Protein AF-A0A534TW89-F1 (afdb_monomer_lite)

pLDDT: mean 72.64, std 18.44, range [37.91, 96.0]

Foldseek 3Di:
DDDDDDDDDDDDDDDDDDDDDDDDDDDDDDDDDDDDDDDDDPPPPPPPDDPPPDPDDQDDFDKDADPQEAQDADPPAAAWGIKTWHCADSDDDPPFGRLWTKIKIWGLEQAAPDPDKHKKKWFWDFPPPLFGQKIWMWIWHGARIWTDPPPGWIWGAPRPHNQFRHPTDTDDDPKDKTKDKDFDPCQPVNDDNRPHYHDQSNGIIIMIIITGDPVRDDPPTRIDTRDMAGDDNVCRVDGGPD

Sequence (242 aa):
MTEAPATTPLLDAFTLPAAGERAGRRRQQRPDGTASFAGAFAAVALAIGFLTATPPVVAAPACLLDTSGADDINANQKDLNEFCQGAGNDGGLSGCLSSDANLMWTWDDTGWTGSNTGDACALYDTDGDGKANFALCATVAGSPAAQSSGSPKFYSCDDTKALNCGTATAITAVSSCVATNVADPFTGQHKSGNVCNGTNCSTRDTQAQCCVKHSDFPSNTTPELLDVCSYASSSPSSSPSE

Radius of gyration: 31.33 Å; chains: 1; bounding box: 66×91×80 Å

Structure (mmCIF, N/CA/C/O backbone):
data_AF-A0A534TW89-F1
#
_entry.id   AF-A0A534TW89-F1
#
loop_
_atom_site.group_PDB
_atom_site.id
_atom_site.type_symbol
_atom_site.label_atom_id
_atom_site.label_alt_id
_atom_site.label_comp_id
_atom_site.label_asym_id
_atom_site.label_entity_id
_atom_site.label_seq_id
_atom_site.pdbx_PDB_ins_code
_atom_site.Cartn_x
_atom_site.Cartn_y
_atom_site.Cartn_z
_atom_site.occupancy
_atom_site.B_iso_or_equiv
_atom_site.auth_seq_id
_atom_site.auth_comp_id
_atom_site.auth_asym_id
_atom_site.auth_atom_id
_atom_site.pdbx_PDB_model_num
ATOM 1 N N . MET A 1 1 ? -5.759 35.600 47.629 1.00 39.88 1 MET A N 1
ATOM 2 C CA . MET A 1 1 ? -6.026 34.881 48.890 1.00 39.88 1 MET A CA 1
ATOM 3 C C . MET A 1 1 ? -6.060 33.408 48.517 1.00 39.88 1 MET A C 1
ATOM 5 O O . MET A 1 1 ? -6.887 33.082 47.685 1.00 39.88 1 MET A O 1
ATOM 9 N N . THR A 1 2 ? -5.209 32.477 48.923 1.00 44.81 2 THR A N 1
ATOM 10 C CA . THR A 1 2 ? -4.075 32.370 49.859 1.00 44.81 2 THR A CA 1
ATOM 11 C C . THR A 1 2 ? -3.516 30.967 49.513 1.00 44.81 2 THR A C 1
ATOM 13 O O . THR A 1 2 ? -4.304 30.041 49.373 1.00 44.81 2 THR A O 1
ATOM 16 N N . GLU A 1 3 ? -2.313 30.873 48.945 1.00 37.91 3 GLU A N 1
ATOM 17 C CA . GLU A 1 3 ? -1.115 30.303 49.596 1.00 37.91 3 GLU A CA 1
ATOM 18 C C . GLU A 1 3 ? -0.997 28.755 49.555 1.00 37.91 3 GLU A C 1
ATOM 20 O O . GLU A 1 3 ? -1.648 28.045 50.306 1.00 37.91 3 GLU A O 1
ATOM 25 N N . ALA A 1 4 ? -0.117 28.310 48.643 1.00 49.09 4 ALA A N 1
ATOM 26 C CA . ALA A 1 4 ? 1.040 27.409 48.819 1.00 49.09 4 ALA A CA 1
ATOM 27 C C . ALA A 1 4 ? 0.903 25.895 49.174 1.00 49.09 4 ALA A C 1
ATOM 29 O O . ALA A 1 4 ? -0.105 25.453 49.716 1.00 49.09 4 ALA A O 1
ATOM 30 N N . PRO A 1 5 ? 1.941 25.088 48.824 1.00 62.97 5 PRO A N 1
ATOM 31 C CA . PRO A 1 5 ? 1.891 23.633 48.631 1.00 62.97 5 PRO A CA 1
ATOM 32 C C . PRO A 1 5 ? 2.618 22.828 49.734 1.00 62.97 5 PRO A C 1
ATOM 34 O O . PRO A 1 5 ? 3.303 23.396 50.581 1.00 62.97 5 PRO A O 1
AT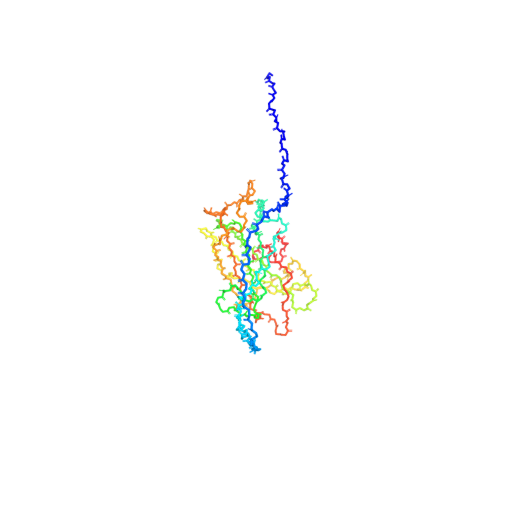OM 37 N N . ALA A 1 6 ? 2.540 21.494 49.676 1.00 50.47 6 ALA A N 1
ATOM 38 C CA . ALA A 1 6 ? 3.297 20.570 50.535 1.00 50.47 6 ALA A CA 1
ATOM 39 C C . ALA A 1 6 ? 3.966 19.479 49.665 1.00 50.47 6 ALA A C 1
ATOM 41 O O . ALA A 1 6 ? 3.275 18.765 48.944 1.00 50.47 6 ALA A O 1
ATOM 42 N N . THR A 1 7 ? 5.279 19.567 49.422 1.00 47.28 7 THR A N 1
ATOM 43 C CA . THR A 1 7 ? 6.412 18.895 50.113 1.00 47.28 7 THR A CA 1
ATOM 44 C C . THR A 1 7 ? 6.627 17.406 49.797 1.00 47.28 7 THR A C 1
ATOM 46 O O . THR A 1 7 ? 5.869 16.530 50.195 1.00 47.28 7 THR A O 1
ATOM 49 N N . THR A 1 8 ? 7.764 17.158 49.141 1.00 43.81 8 THR A N 1
ATOM 50 C CA . THR A 1 8 ? 8.545 15.911 49.031 1.00 43.81 8 THR A CA 1
ATOM 51 C C . THR A 1 8 ? 9.116 15.456 50.387 1.00 43.81 8 THR A C 1
ATOM 53 O O . THR A 1 8 ? 9.303 16.287 51.279 1.00 43.81 8 THR A O 1
ATOM 56 N N . PRO A 1 9 ? 9.456 14.160 50.537 1.00 59.41 9 PRO A N 1
ATOM 57 C CA . PRO A 1 9 ? 10.873 13.731 50.599 1.00 59.41 9 PRO A CA 1
ATOM 58 C C . PRO A 1 9 ? 11.118 12.452 49.747 1.00 59.41 9 PRO A C 1
ATOM 60 O O . PRO A 1 9 ? 10.175 11.713 49.496 1.00 59.41 9 PRO A O 1
ATOM 63 N N . LEU A 1 10 ? 12.254 12.145 49.102 1.00 41.44 10 LEU A N 1
ATOM 64 C CA . LEU A 1 10 ? 13.708 12.227 49.358 1.00 41.44 10 LEU A CA 1
ATOM 65 C C . LEU A 1 10 ? 14.273 10.978 50.086 1.00 41.44 10 LEU A C 1
ATOM 67 O O . LEU A 1 10 ? 14.113 10.848 51.290 1.00 41.44 10 LEU A O 1
ATOM 71 N N . LEU A 1 11 ? 14.926 10.128 49.268 1.00 46.44 11 LEU A N 1
ATOM 72 C CA . LEU A 1 11 ? 15.929 9.060 49.485 1.00 46.44 11 LEU A CA 1
ATOM 73 C C . LEU A 1 11 ? 15.750 7.987 50.579 1.00 46.44 11 LEU A C 1
ATOM 75 O O . LEU A 1 11 ? 15.624 8.297 51.751 1.00 46.44 11 LEU A O 1
ATOM 79 N N . ASP A 1 12 ? 16.004 6.728 50.190 1.00 44.28 12 ASP A N 1
ATOM 80 C CA . ASP A 1 12 ? 17.064 5.946 50.842 1.00 44.28 12 ASP A CA 1
ATOM 81 C C . ASP A 1 12 ? 17.687 4.908 49.896 1.00 44.28 12 ASP A C 1
ATOM 83 O O . ASP A 1 12 ? 17.022 4.282 49.069 1.00 44.28 12 ASP A O 1
ATOM 87 N N . ALA A 1 13 ? 19.007 4.790 50.001 1.00 47.62 13 ALA A N 1
ATOM 88 C CA . ALA A 1 13 ? 19.891 4.007 49.155 1.00 47.62 13 ALA A CA 1
ATOM 89 C C . ALA A 1 13 ? 20.662 2.970 49.990 1.00 47.62 13 ALA A C 1
ATOM 91 O O . ALA A 1 13 ? 20.873 3.168 51.181 1.00 47.62 13 ALA A O 1
ATOM 92 N N . PHE A 1 14 ? 21.170 1.939 49.299 1.00 46.31 14 PHE A N 1
ATOM 93 C CA . PHE A 1 14 ? 22.133 0.918 49.752 1.00 46.31 14 PHE A CA 1
ATOM 94 C C . PHE A 1 14 ? 21.624 -0.046 50.844 1.00 46.31 14 PHE A C 1
ATOM 96 O O . PHE A 1 14 ? 21.117 0.338 51.886 1.00 46.31 14 PHE A O 1
ATOM 103 N N . THR A 1 15 ? 21.785 -1.365 50.703 1.00 46.03 15 THR A N 1
ATOM 104 C CA . THR A 1 15 ? 23.065 -2.038 50.993 1.00 46.03 15 THR A CA 1
ATOM 105 C C . THR A 1 15 ? 23.025 -3.505 50.516 1.00 46.03 15 THR A C 1
ATOM 107 O O . THR A 1 15 ? 22.122 -4.253 50.880 1.00 46.03 15 THR A O 1
ATOM 110 N N . LEU A 1 16 ? 24.029 -3.926 49.737 1.00 51.41 16 LEU A N 1
ATOM 111 C CA . LEU A 1 16 ? 24.376 -5.328 49.440 1.00 51.41 16 LEU A CA 1
ATOM 112 C C . LEU A 1 16 ? 25.230 -5.912 50.581 1.00 51.41 16 LEU A C 1
ATOM 114 O O . LEU A 1 16 ? 26.164 -5.229 51.007 1.00 51.41 16 LEU A O 1
ATOM 118 N N . PRO A 1 17 ? 25.045 -7.175 51.008 1.00 57.22 17 PRO A N 1
ATOM 119 C CA . PRO A 1 17 ? 26.064 -7.877 51.771 1.00 57.22 17 PRO A CA 1
ATOM 120 C C . PRO A 1 17 ? 26.921 -8.791 50.887 1.00 57.22 17 PRO A C 1
ATOM 122 O O . PRO A 1 17 ? 26.447 -9.488 49.989 1.00 57.22 17 PRO A O 1
ATOM 125 N N . ALA A 1 18 ? 28.215 -8.747 51.191 1.00 45.38 18 ALA A N 1
ATOM 126 C CA . ALA A 1 18 ? 29.306 -9.469 50.568 1.00 45.38 18 ALA A CA 1
ATOM 127 C C . ALA A 1 18 ? 29.446 -10.920 51.062 1.00 45.38 18 ALA A C 1
ATOM 129 O O . ALA A 1 18 ? 28.947 -11.310 52.118 1.00 45.38 18 ALA A O 1
ATOM 130 N N . ALA A 1 19 ? 30.200 -11.684 50.272 1.00 46.53 19 ALA A N 1
ATOM 131 C CA . ALA A 1 19 ? 30.660 -13.042 50.518 1.00 46.53 19 ALA A CA 1
ATOM 132 C C . ALA A 1 19 ? 31.526 -13.192 51.785 1.00 46.53 19 ALA A C 1
ATOM 134 O O . ALA A 1 19 ? 32.281 -12.293 52.155 1.00 46.53 19 ALA A O 1
ATOM 135 N N . GLY A 1 20 ? 31.485 -14.386 52.383 1.00 43.38 20 GLY A N 1
ATOM 136 C CA . GLY A 1 20 ? 32.380 -14.800 53.463 1.00 43.38 20 GLY A CA 1
ATOM 137 C C . GLY A 1 20 ? 32.582 -16.316 53.492 1.00 43.38 20 GLY A C 1
ATOM 138 O O . GLY A 1 20 ? 31.703 -17.063 53.911 1.00 43.38 20 GLY A O 1
ATOM 139 N N . GLU A 1 21 ? 33.759 -16.760 53.047 1.00 47.19 21 GLU A N 1
ATOM 140 C CA . GLU A 1 21 ? 34.323 -18.093 53.288 1.00 47.19 21 GLU A CA 1
ATOM 141 C C . GLU A 1 21 ? 34.610 -18.330 54.785 1.00 47.19 21 GLU A C 1
ATOM 143 O O . GLU A 1 21 ? 35.063 -17.414 55.471 1.00 47.19 21 GLU A O 1
ATOM 148 N N . ARG A 1 22 ? 34.509 -19.588 55.255 1.00 45.66 22 ARG A N 1
ATOM 149 C CA . ARG A 1 22 ? 35.640 -20.388 55.805 1.00 45.66 22 ARG A CA 1
ATOM 150 C C . ARG A 1 22 ? 35.193 -21.616 56.622 1.00 45.66 22 ARG A C 1
ATOM 152 O O . ARG A 1 22 ? 34.572 -21.507 57.668 1.00 45.66 22 ARG A O 1
ATOM 159 N N . ALA A 1 23 ? 35.642 -22.774 56.136 1.00 44.81 23 ALA A N 1
ATOM 160 C CA . ALA A 1 23 ? 36.420 -23.830 56.807 1.00 44.81 23 ALA A CA 1
ATOM 161 C C . ALA A 1 23 ? 36.173 -24.233 58.287 1.00 44.81 23 ALA A C 1
ATOM 163 O O . ALA A 1 23 ? 36.401 -23.463 59.215 1.00 44.81 23 ALA A O 1
ATOM 164 N N . GLY A 1 24 ? 35.988 -25.548 58.501 1.00 39.34 24 GLY A N 1
ATOM 165 C CA . GLY A 1 24 ? 36.235 -26.256 59.775 1.00 39.34 24 GLY A CA 1
ATOM 166 C C . GLY A 1 24 ? 35.689 -27.701 59.761 1.00 39.34 24 GLY A C 1
ATOM 167 O O . GLY A 1 24 ? 34.494 -27.882 59.898 1.00 39.34 24 GLY A O 1
ATOM 168 N N . ARG A 1 25 ? 36.433 -28.757 59.380 1.00 50.31 25 ARG A N 1
ATOM 169 C CA . ARG A 1 25 ? 37.444 -29.555 60.129 1.00 50.31 25 ARG A CA 1
ATOM 170 C C . ARG A 1 25 ? 36.847 -30.501 61.204 1.00 50.31 25 ARG A C 1
ATOM 172 O O . ARG A 1 25 ? 36.566 -30.036 62.297 1.00 50.31 25 ARG A O 1
ATOM 179 N N . ARG A 1 26 ? 36.854 -31.832 60.972 1.00 48.53 26 ARG A N 1
ATOM 180 C CA . ARG A 1 26 ? 37.627 -32.870 61.728 1.00 48.53 26 ARG A CA 1
ATOM 181 C C . ARG A 1 26 ? 37.055 -34.308 61.642 1.00 48.53 26 ARG A C 1
ATOM 183 O O . ARG A 1 26 ? 35.928 -34.548 62.031 1.00 48.53 26 ARG A O 1
ATOM 190 N N . ARG A 1 27 ? 37.988 -35.224 61.318 1.00 48.94 27 ARG A N 1
ATOM 191 C CA . ARG A 1 27 ? 38.308 -36.556 61.904 1.00 48.94 27 ARG A CA 1
ATOM 192 C C . ARG A 1 27 ? 37.239 -37.661 61.996 1.00 48.94 27 ARG A C 1
ATOM 194 O O . ARG A 1 27 ? 36.329 -37.543 62.795 1.00 48.94 27 ARG A O 1
ATOM 201 N N . GLN A 1 28 ? 37.574 -38.834 61.442 1.00 46.25 28 GLN A N 1
ATOM 202 C CA . GLN A 1 28 ? 38.009 -40.065 62.157 1.00 46.25 28 GLN A CA 1
ATOM 203 C C . GLN A 1 28 ? 38.366 -41.148 61.108 1.00 46.25 28 GLN A C 1
ATOM 205 O O . GLN A 1 28 ? 37.617 -41.353 60.169 1.00 46.25 28 GLN A O 1
ATOM 210 N N . GLN A 1 29 ? 39.635 -41.562 61.001 1.00 42.84 29 GLN A N 1
ATOM 211 C CA . GLN A 1 29 ? 40.275 -42.760 61.591 1.00 42.84 29 GLN A CA 1
ATOM 212 C C . GLN A 1 29 ? 40.025 -44.099 60.842 1.00 42.84 29 GLN A C 1
ATOM 214 O O . GLN A 1 29 ? 38.916 -44.608 60.822 1.00 42.84 29 GLN A O 1
ATOM 219 N N . ARG A 1 30 ? 41.141 -44.602 60.265 1.00 50.88 30 ARG A N 1
ATOM 220 C CA . ARG A 1 30 ? 41.608 -45.970 59.881 1.00 50.88 30 ARG A CA 1
ATOM 221 C C . ARG A 1 30 ? 40.888 -47.191 60.518 1.00 50.88 30 ARG A C 1
ATOM 223 O O . ARG A 1 30 ? 40.340 -46.984 61.597 1.00 50.88 30 ARG A O 1
ATOM 230 N N . PRO A 1 31 ? 41.033 -48.458 60.019 1.00 52.56 31 PRO A N 1
ATOM 231 C CA . PRO A 1 31 ? 42.261 -49.041 59.414 1.00 52.56 31 PRO A CA 1
ATOM 232 C C . PRO A 1 31 ? 42.132 -50.103 58.274 1.00 52.56 31 PRO A C 1
ATOM 234 O O . PRO A 1 31 ? 41.069 -50.645 58.013 1.00 52.56 31 PRO A O 1
ATOM 237 N N . ASP A 1 32 ? 43.303 -50.372 57.671 1.00 49.19 32 ASP A N 1
ATOM 238 C CA . ASP A 1 32 ? 43.919 -51.627 57.170 1.00 49.19 32 ASP A CA 1
ATOM 239 C C . ASP A 1 32 ? 43.266 -52.575 56.133 1.00 49.19 32 ASP A C 1
ATOM 241 O O . ASP A 1 32 ? 42.108 -52.960 56.225 1.00 49.19 32 ASP A O 1
ATOM 245 N N . GLY A 1 33 ? 44.118 -53.070 55.213 1.00 39.59 33 GLY A N 1
ATOM 246 C CA . GLY A 1 33 ? 43.913 -54.303 54.427 1.00 39.59 33 GLY A CA 1
ATOM 247 C C . GLY A 1 33 ? 44.070 -54.125 52.909 1.00 39.59 33 GLY A C 1
ATOM 248 O O . GLY A 1 33 ? 43.114 -53.804 52.223 1.00 39.59 33 GLY A O 1
ATOM 249 N N . THR A 1 34 ? 45.295 -54.143 52.373 1.00 46.00 34 THR A N 1
ATOM 250 C CA . THR A 1 34 ? 45.890 -55.253 51.583 1.00 46.00 34 THR A CA 1
ATOM 251 C C . THR A 1 34 ? 45.345 -55.510 50.167 1.00 46.00 34 THR A C 1
ATOM 253 O O . THR A 1 34 ? 44.189 -55.865 49.985 1.00 46.00 34 THR A O 1
ATOM 256 N N . ALA A 1 35 ? 46.312 -55.531 49.238 1.00 45.75 35 ALA A N 1
ATOM 257 C CA . ALA A 1 35 ? 46.412 -56.319 48.001 1.00 45.75 35 ALA A CA 1
ATOM 258 C C . ALA A 1 35 ? 45.821 -55.765 46.684 1.00 45.75 35 ALA A C 1
ATOM 260 O O . ALA A 1 35 ? 44.620 -55.597 46.504 1.00 45.75 35 ALA A O 1
ATOM 261 N N . SER A 1 36 ? 46.754 -55.562 45.744 1.00 49.97 36 SER A N 1
ATOM 262 C CA . SER A 1 36 ? 46.612 -55.383 44.296 1.00 49.97 36 SER A CA 1
ATOM 263 C C . SER A 1 36 ? 45.554 -56.265 43.647 1.00 49.97 36 SER A C 1
ATOM 265 O O . SER A 1 36 ? 45.556 -57.453 43.924 1.00 49.97 36 SER A O 1
ATOM 267 N N . PHE A 1 37 ? 44.850 -55.743 42.637 1.00 45.16 37 PHE A N 1
ATOM 268 C CA . PHE A 1 37 ? 44.685 -56.416 41.342 1.00 45.16 37 PHE A CA 1
ATOM 269 C C . PHE A 1 37 ? 44.461 -55.381 40.230 1.00 45.16 37 PHE A C 1
ATOM 271 O O . PHE A 1 37 ? 43.737 -54.401 40.390 1.00 45.16 37 PHE A O 1
ATOM 278 N N . ALA A 1 38 ? 45.157 -55.599 39.118 1.00 44.50 38 ALA A N 1
ATOM 279 C CA . ALA A 1 38 ? 45.085 -54.830 37.888 1.00 44.50 38 ALA A CA 1
ATOM 280 C C . ALA A 1 38 ? 43.704 -54.945 37.221 1.00 44.50 38 ALA A C 1
ATOM 282 O O . ALA A 1 38 ? 43.084 -56.004 37.243 1.00 44.50 38 ALA A O 1
ATOM 283 N N . GLY A 1 39 ? 43.267 -53.872 36.564 1.00 40.25 39 GLY A N 1
ATOM 284 C CA . GLY A 1 39 ? 42.059 -53.873 35.745 1.00 40.25 39 GLY A CA 1
ATOM 285 C C . GLY A 1 39 ? 41.861 -52.527 35.065 1.00 40.25 39 GLY A C 1
ATOM 286 O O . GLY A 1 39 ? 41.172 -51.657 35.587 1.00 40.25 39 GLY A O 1
ATOM 287 N N . ALA A 1 40 ? 42.499 -52.338 33.910 1.00 46.19 40 ALA A N 1
ATOM 288 C CA . ALA A 1 40 ? 42.224 -51.212 33.031 1.00 46.19 40 ALA A CA 1
ATOM 289 C C . ALA A 1 40 ? 40.814 -51.375 32.439 1.00 46.19 40 ALA A C 1
ATOM 291 O O . ALA A 1 40 ? 40.623 -52.115 31.478 1.00 46.19 40 ALA A O 1
ATOM 292 N N . PHE A 1 41 ? 39.823 -50.697 33.015 1.00 42.62 41 PHE A N 1
ATOM 293 C CA . PHE A 1 41 ? 38.517 -50.529 32.384 1.00 42.62 41 PHE A CA 1
ATOM 294 C C . PHE A 1 41 ? 38.557 -49.276 31.508 1.00 42.62 41 PHE A C 1
ATOM 296 O O . PHE A 1 41 ? 38.432 -48.153 31.992 1.00 42.62 41 PHE A O 1
ATOM 303 N N . ALA A 1 42 ? 38.757 -49.473 30.205 1.00 47.03 42 ALA A N 1
ATOM 304 C CA . ALA A 1 42 ? 38.500 -48.447 29.205 1.00 47.03 42 ALA A CA 1
ATOM 305 C C . ALA A 1 42 ? 36.981 -48.219 29.125 1.00 47.03 42 ALA A C 1
ATOM 307 O O . ALA A 1 42 ? 36.253 -49.008 28.526 1.00 47.03 42 ALA A O 1
ATOM 308 N N . ALA A 1 43 ? 36.492 -47.158 29.765 1.00 44.41 43 ALA A N 1
ATOM 309 C CA . ALA A 1 43 ? 35.119 -46.706 29.601 1.00 44.41 43 ALA A CA 1
ATOM 310 C C . ALA A 1 43 ? 34.982 -46.029 28.227 1.00 44.41 43 ALA A C 1
ATOM 312 O O . ALA A 1 43 ? 35.373 -44.878 28.045 1.00 44.41 43 ALA A O 1
ATOM 313 N N . VAL A 1 44 ? 34.446 -46.756 27.246 1.00 47.09 44 VAL A N 1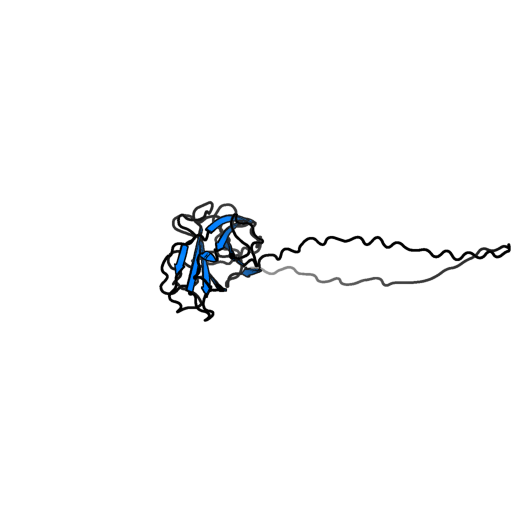
ATOM 314 C CA . VAL A 1 44 ? 33.986 -46.176 25.979 1.00 47.09 44 VAL A CA 1
ATOM 315 C C . VAL A 1 44 ? 32.684 -45.431 26.273 1.00 47.09 44 VAL A C 1
ATOM 317 O O . VAL A 1 44 ? 31.617 -46.033 26.366 1.00 47.09 44 VAL A O 1
ATOM 320 N N . ALA A 1 45 ? 32.778 -44.118 26.480 1.00 53.72 45 ALA A N 1
ATOM 321 C CA . ALA A 1 45 ? 31.613 -43.251 26.585 1.00 53.72 45 ALA A CA 1
ATOM 322 C C . ALA A 1 45 ? 30.990 -43.089 25.189 1.00 53.72 45 ALA A C 1
ATOM 324 O O . ALA A 1 45 ? 31.501 -42.355 24.344 1.00 53.72 45 ALA A O 1
ATOM 325 N N . LEU A 1 46 ? 29.898 -43.810 24.939 1.00 47.09 46 LEU A N 1
ATOM 326 C CA . LEU A 1 46 ? 29.081 -43.658 23.741 1.00 47.09 46 LEU A CA 1
ATOM 327 C C . LEU A 1 46 ? 28.317 -42.327 23.853 1.00 47.09 46 LEU A C 1
ATOM 329 O O . LEU A 1 46 ? 27.282 -42.242 24.512 1.00 47.09 46 LEU A O 1
ATOM 333 N N . ALA A 1 47 ? 28.864 -41.264 23.265 1.00 48.25 47 ALA A N 1
ATOM 334 C CA . ALA A 1 47 ? 28.195 -39.973 23.177 1.00 48.25 47 ALA A CA 1
ATOM 335 C C . ALA A 1 47 ? 27.021 -40.083 22.192 1.00 48.25 47 ALA A C 1
ATOM 337 O O . ALA A 1 47 ? 27.194 -39.997 20.978 1.00 48.25 47 ALA A O 1
ATOM 338 N N . ILE A 1 48 ? 25.818 -40.309 22.720 1.00 59.25 48 ILE A N 1
ATOM 339 C CA . ILE A 1 48 ? 24.574 -40.172 21.963 1.00 59.25 48 ILE A CA 1
ATOM 340 C C . ILE A 1 48 ? 24.384 -38.672 21.721 1.00 59.25 48 ILE A C 1
ATOM 342 O O . ILE A 1 48 ? 23.979 -37.930 22.615 1.00 59.25 48 ILE A O 1
ATOM 346 N N . GLY A 1 49 ? 24.755 -38.216 20.525 1.00 50.12 49 GLY A N 1
ATOM 347 C CA . GLY A 1 49 ? 24.509 -36.853 20.076 1.00 50.12 49 GLY A CA 1
ATOM 348 C C . GLY A 1 49 ? 23.009 -36.617 19.947 1.00 50.12 49 GLY A C 1
ATOM 349 O O . GLY A 1 49 ? 22.381 -37.091 19.002 1.00 50.12 49 GLY A O 1
ATOM 350 N N . PHE A 1 50 ? 22.429 -35.888 20.898 1.00 53.41 50 PHE A N 1
ATOM 351 C CA . PHE A 1 50 ? 21.099 -35.316 20.741 1.00 53.41 50 PHE A CA 1
ATOM 352 C C . PHE A 1 50 ? 21.183 -34.203 19.692 1.00 53.41 50 PHE A C 1
ATOM 354 O O . PHE A 1 50 ? 21.698 -33.120 19.959 1.00 53.41 50 PHE A O 1
ATOM 361 N N . LEU A 1 51 ? 20.688 -34.482 18.486 1.00 50.59 51 LEU A N 1
ATOM 362 C CA . LEU A 1 51 ? 20.360 -33.459 17.498 1.00 50.59 51 LEU A CA 1
ATOM 363 C C . LEU A 1 51 ? 19.196 -32.632 18.056 1.00 50.59 51 LEU A C 1
ATOM 365 O O . LEU A 1 51 ? 18.035 -33.025 17.956 1.00 50.59 51 LEU A O 1
ATOM 369 N N . THR A 1 52 ? 19.498 -31.501 18.688 1.00 55.28 52 THR A N 1
ATOM 370 C CA . THR A 1 52 ? 18.487 -30.493 19.005 1.00 55.28 52 THR A CA 1
ATOM 371 C C . THR A 1 52 ? 18.064 -29.840 17.694 1.00 55.28 52 THR A C 1
ATOM 373 O O . THR A 1 52 ? 18.804 -29.028 17.140 1.00 55.28 52 THR A O 1
ATOM 376 N N . ALA A 1 53 ? 16.898 -30.217 17.171 1.00 53.66 53 ALA A N 1
ATOM 377 C CA . ALA A 1 53 ? 16.266 -29.493 16.078 1.00 53.66 53 ALA A CA 1
ATOM 378 C C . ALA A 1 53 ? 15.917 -28.087 16.584 1.00 53.66 53 ALA A C 1
ATOM 380 O O . ALA A 1 53 ? 14.988 -27.914 17.372 1.00 53.66 53 ALA A O 1
ATOM 381 N N . THR A 1 54 ? 16.701 -27.087 16.189 1.00 53.72 54 THR A N 1
ATOM 382 C CA . THR A 1 54 ? 16.341 -25.687 16.402 1.00 53.72 54 THR A CA 1
ATOM 383 C C . THR A 1 54 ? 15.133 -25.378 15.520 1.00 53.72 54 THR A C 1
ATOM 385 O O . THR A 1 54 ? 15.201 -25.661 14.319 1.00 53.72 54 THR A O 1
ATOM 388 N N . PRO A 1 55 ? 14.029 -24.838 16.066 1.00 51.97 55 PRO A N 1
ATOM 389 C CA . PRO A 1 55 ? 12.921 -24.398 15.232 1.00 51.97 55 PRO A CA 1
ATOM 390 C C . PRO A 1 55 ? 13.423 -23.344 14.233 1.00 51.97 55 PRO A C 1
ATOM 392 O O . PRO A 1 55 ? 14.337 -22.582 14.570 1.00 51.97 55 PRO A O 1
ATOM 395 N N . PRO A 1 56 ? 12.870 -23.300 13.008 1.00 53.88 56 PRO A N 1
ATOM 396 C CA . PRO A 1 56 ? 13.205 -22.243 12.068 1.00 53.88 56 PRO A CA 1
ATOM 397 C C . PRO A 1 56 ? 12.850 -20.895 12.700 1.00 53.88 56 PRO A C 1
ATOM 399 O O . PRO A 1 56 ? 11.731 -20.691 13.169 1.00 53.88 56 PRO A O 1
ATOM 402 N N . VAL A 1 57 ? 13.826 -19.991 12.741 1.00 51.00 57 VAL A N 1
ATOM 403 C CA . VAL A 1 57 ? 13.595 -18.592 13.094 1.00 51.00 57 VAL A CA 1
ATOM 404 C C . VAL A 1 57 ? 12.985 -17.948 11.858 1.00 51.00 57 VAL A C 1
ATOM 406 O O . VAL A 1 57 ? 13.689 -17.689 10.887 1.00 51.00 57 VAL A O 1
ATOM 409 N N . VAL A 1 58 ? 11.667 -17.769 11.874 1.00 52.53 58 VAL A N 1
ATOM 410 C CA . VAL A 1 58 ? 10.964 -16.969 10.868 1.00 52.53 58 VAL A CA 1
ATOM 411 C C . VAL A 1 58 ? 11.299 -15.510 11.164 1.00 52.53 58 VAL A C 1
ATOM 413 O O . VAL A 1 58 ? 11.144 -15.066 12.305 1.00 52.53 58 VAL A O 1
ATOM 416 N N . ALA A 1 59 ? 11.832 -14.786 10.182 1.00 53.50 59 ALA A N 1
ATOM 417 C CA . ALA A 1 59 ? 12.109 -13.367 10.349 1.00 53.50 59 ALA A CA 1
ATOM 418 C C . ALA A 1 59 ? 10.768 -12.625 10.445 1.00 53.50 59 ALA A C 1
ATOM 420 O O . ALA A 1 59 ? 9.920 -12.762 9.567 1.00 53.50 59 ALA A O 1
ATOM 421 N N . ALA A 1 60 ? 10.558 -11.869 11.525 1.00 58.06 60 ALA A N 1
ATOM 422 C CA . ALA A 1 60 ? 9.413 -10.969 11.607 1.00 58.06 60 ALA A CA 1
ATOM 423 C C . ALA A 1 60 ? 9.497 -9.939 10.461 1.00 58.06 60 ALA A C 1
ATOM 425 O O . ALA A 1 60 ? 10.614 -9.553 10.093 1.00 58.06 60 ALA A O 1
ATOM 426 N N . PRO A 1 61 ? 8.361 -9.508 9.882 1.00 62.53 61 PRO A N 1
ATOM 427 C CA . PRO A 1 61 ? 8.379 -8.479 8.851 1.00 62.53 61 PRO A CA 1
ATOM 428 C C . PRO A 1 61 ? 9.037 -7.207 9.404 1.00 62.53 61 PRO A C 1
ATOM 430 O O . PRO A 1 61 ? 8.846 -6.855 10.569 1.00 62.53 61 PRO A O 1
ATOM 433 N N . ALA A 1 62 ? 9.856 -6.549 8.583 1.00 67.62 62 ALA A N 1
ATOM 434 C CA . ALA A 1 62 ? 10.493 -5.299 8.967 1.00 67.62 62 ALA A CA 1
ATOM 435 C C . ALA A 1 62 ? 9.457 -4.182 8.827 1.00 67.62 62 ALA A C 1
ATOM 437 O O . ALA A 1 62 ? 9.069 -3.835 7.710 1.00 67.62 62 ALA A O 1
ATOM 438 N N . CYS A 1 63 ? 8.989 -3.672 9.962 1.00 74.44 63 CYS A N 1
ATOM 439 C CA . CYS A 1 63 ? 8.040 -2.570 10.021 1.00 74.44 63 CYS A CA 1
ATOM 440 C C . CYS A 1 63 ? 8.777 -1.235 10.156 1.00 74.44 63 CYS A C 1
ATOM 442 O O . CYS A 1 63 ? 9.721 -1.108 10.941 1.00 74.44 63 CYS A O 1
ATOM 444 N N . LEU A 1 64 ? 8.356 -0.258 9.363 1.00 72.56 64 LEU A N 1
ATOM 445 C CA . LEU A 1 64 ? 8.748 1.136 9.449 1.00 72.56 64 LEU A CA 1
ATOM 446 C C . LEU A 1 64 ? 7.521 1.925 9.904 1.00 72.56 64 LEU A C 1
ATOM 448 O O . LEU A 1 64 ? 6.458 1.830 9.291 1.00 72.56 64 LEU A O 1
ATOM 452 N N . LEU A 1 65 ? 7.694 2.690 10.981 1.00 67.25 65 LEU A N 1
ATOM 453 C CA . LEU A 1 65 ? 6.712 3.692 11.383 1.00 67.25 65 LEU A CA 1
ATOM 454 C C . LEU A 1 65 ? 6.638 4.778 10.313 1.00 67.25 65 LEU A C 1
ATOM 456 O O . LEU A 1 65 ? 7.641 5.053 9.642 1.00 67.25 65 LEU A O 1
ATOM 460 N N . ASP A 1 66 ? 5.470 5.390 10.182 1.00 63.94 66 ASP A N 1
ATOM 461 C CA . ASP A 1 66 ? 5.299 6.576 9.354 1.00 63.94 66 ASP A CA 1
ATOM 462 C C . ASP A 1 66 ? 6.159 7.759 9.862 1.00 63.94 66 ASP A C 1
ATOM 464 O O . ASP A 1 66 ? 6.806 7.711 10.920 1.00 63.94 66 ASP A O 1
ATOM 468 N N . THR A 1 67 ? 6.229 8.836 9.077 1.00 58.59 67 THR A N 1
ATOM 469 C CA . THR A 1 67 ? 7.119 9.964 9.392 1.00 58.59 67 THR A CA 1
ATOM 470 C C . THR A 1 67 ? 6.675 10.784 10.607 1.00 58.59 67 THR A C 1
ATOM 472 O O . THR A 1 67 ? 7.521 11.424 11.249 1.00 58.59 67 THR A O 1
ATOM 475 N N . SER A 1 68 ? 5.392 10.726 10.961 1.00 58.00 68 SER A N 1
ATOM 476 C CA . SER A 1 68 ? 4.800 11.420 12.110 1.00 58.00 68 SER A CA 1
ATOM 477 C C . SER A 1 68 ? 4.780 10.568 13.396 1.00 58.00 68 SER A C 1
ATOM 479 O O . SER A 1 68 ? 4.618 11.101 14.505 1.00 58.00 68 SER A O 1
ATOM 481 N N . GLY A 1 69 ? 5.119 9.283 13.270 1.00 62.62 69 GLY A N 1
ATOM 482 C CA . GLY A 1 69 ? 5.198 8.277 14.321 1.00 62.62 69 GLY A CA 1
ATOM 483 C C . GLY A 1 69 ? 3.839 7.637 14.613 1.00 62.62 69 GLY A C 1
ATOM 484 O O . GLY A 1 69 ? 2.810 8.276 14.479 1.00 62.62 69 GLY A O 1
ATOM 485 N N . ALA A 1 70 ? 3.850 6.410 15.140 1.00 66.12 70 ALA A N 1
ATOM 486 C CA . ALA A 1 70 ? 2.624 5.684 15.482 1.00 66.12 70 ALA A CA 1
ATOM 487 C C . ALA A 1 70 ? 1.637 6.484 16.358 1.00 66.12 70 ALA A C 1
ATOM 489 O O . ALA A 1 70 ? 2.049 7.221 17.273 1.00 66.12 70 ALA A O 1
ATOM 490 N N . ASP A 1 71 ? 0.341 6.263 16.114 1.00 63.56 71 ASP A N 1
ATOM 491 C CA . ASP A 1 71 ? -0.787 6.897 16.797 1.00 63.56 71 ASP A CA 1
ATOM 492 C C . ASP A 1 71 ? -0.612 8.424 16.912 1.00 63.56 71 ASP A C 1
ATOM 494 O O . ASP A 1 71 ? -0.642 9.011 18.009 1.00 63.56 71 ASP A O 1
ATOM 498 N N . ASP A 1 72 ? -0.319 9.092 15.799 1.00 54.72 72 ASP A N 1
ATOM 499 C CA . ASP A 1 72 ? -0.223 10.542 15.763 1.00 54.72 72 ASP A CA 1
ATOM 500 C C . ASP A 1 72 ? -1.592 11.230 15.625 1.00 54.72 72 ASP A C 1
ATOM 502 O O . ASP A 1 72 ? -2.638 10.615 15.440 1.00 54.72 72 ASP A O 1
ATOM 506 N N . ILE A 1 73 ? -1.589 12.549 15.846 1.00 56.19 73 ILE A N 1
ATOM 507 C CA . ILE A 1 73 ? -2.798 13.373 15.786 1.00 56.19 73 ILE A CA 1
ATOM 508 C C . ILE A 1 73 ? -2.696 14.211 14.526 1.00 56.19 73 ILE A C 1
ATOM 510 O O . ILE A 1 73 ? -2.196 15.342 14.564 1.00 56.19 73 ILE A O 1
ATOM 514 N N . ASN A 1 74 ? -3.229 13.700 13.428 1.00 55.88 74 ASN A N 1
ATOM 515 C CA . ASN A 1 74 ? -3.541 14.534 12.287 1.00 55.88 74 ASN A CA 1
ATOM 516 C C . ASN A 1 74 ? -5.062 14.834 12.321 1.00 55.88 74 ASN A C 1
ATOM 518 O O . ASN A 1 74 ? -5.900 13.985 12.594 1.00 55.88 74 ASN A O 1
ATOM 522 N N . ALA A 1 75 ? -5.453 16.096 12.132 1.00 48.25 75 ALA A N 1
ATOM 523 C CA . ALA A 1 75 ? -6.874 16.476 12.101 1.00 48.25 75 ALA A CA 1
ATOM 524 C C . ALA A 1 75 ? -7.477 16.392 10.682 1.00 48.25 75 ALA A C 1
ATOM 526 O O . ALA A 1 75 ? -8.644 16.734 10.492 1.00 48.25 75 ALA A O 1
ATOM 527 N N . ASN A 1 76 ? -6.662 16.037 9.677 1.00 49.44 76 ASN A N 1
ATOM 528 C CA . ASN A 1 76 ? -6.928 16.298 8.258 1.00 49.44 76 ASN A CA 1
ATOM 529 C C . ASN A 1 76 ? -6.456 15.186 7.291 1.00 49.44 76 ASN A C 1
ATOM 531 O O . ASN A 1 76 ? -6.602 15.369 6.079 1.00 49.44 76 ASN A O 1
ATOM 535 N N . GLN A 1 77 ? -5.853 14.092 7.758 1.00 49.16 77 GLN A N 1
ATOM 536 C CA . GLN A 1 77 ? -5.211 13.048 6.946 1.00 49.16 77 GLN A CA 1
ATOM 537 C C . GLN A 1 77 ? -5.516 11.640 7.485 1.00 49.16 77 GLN A C 1
ATOM 539 O O . GLN A 1 77 ? -6.387 11.469 8.323 1.00 49.16 77 GLN A O 1
ATOM 544 N N . LYS A 1 78 ? -4.976 10.629 6.804 1.00 60.62 78 LYS A N 1
ATOM 545 C CA . LYS A 1 78 ? -5.350 9.220 6.921 1.00 60.62 78 LYS A CA 1
ATOM 546 C C . LYS A 1 78 ? -4.322 8.557 7.821 1.00 60.62 78 LYS A C 1
ATOM 548 O O . LYS A 1 78 ? -3.141 8.607 7.500 1.00 60.62 78 LYS A O 1
ATOM 553 N N . ASP A 1 79 ? -4.797 7.962 8.898 1.00 60.53 79 ASP A N 1
ATOM 554 C CA . ASP A 1 79 ? -4.032 7.642 10.102 1.00 60.53 79 ASP A CA 1
ATOM 555 C C . ASP A 1 79 ? -3.185 6.372 9.946 1.00 60.53 79 ASP A C 1
ATOM 557 O O . ASP A 1 79 ? -3.490 5.322 10.506 1.00 60.53 79 ASP A O 1
ATOM 561 N N . LEU A 1 80 ? -2.187 6.414 9.060 1.00 72.38 80 LEU A N 1
ATOM 562 C CA . LEU A 1 80 ? -1.304 5.283 8.792 1.00 72.38 80 LEU A CA 1
ATOM 563 C C . LEU A 1 80 ? -0.319 5.113 9.957 1.00 72.38 80 LEU A C 1
ATOM 565 O O . LEU A 1 80 ? 0.527 5.961 10.173 1.00 72.38 80 LEU A O 1
ATOM 569 N N . ASN A 1 81 ? -0.384 3.987 10.660 1.00 66.00 81 ASN A N 1
ATOM 570 C CA . ASN A 1 81 ? 0.434 3.731 11.846 1.00 66.00 81 ASN A CA 1
ATOM 571 C C . ASN A 1 81 ? 1.832 3.208 11.495 1.00 66.00 81 ASN A C 1
ATOM 573 O O . ASN A 1 81 ? 2.854 3.650 12.024 1.00 66.00 81 ASN A O 1
ATOM 577 N N . GLU A 1 82 ? 1.881 2.219 10.609 1.00 65.88 82 GLU A N 1
ATOM 578 C CA . GLU A 1 82 ? 3.125 1.630 10.136 1.00 65.88 82 GLU A CA 1
ATOM 579 C C . GLU A 1 82 ? 2.926 0.931 8.792 1.00 65.88 82 GLU A C 1
ATOM 581 O O . GLU A 1 82 ? 1.824 0.540 8.383 1.00 65.88 82 GLU A O 1
ATOM 586 N N . PHE A 1 83 ? 4.046 0.729 8.112 1.00 73.88 83 PHE A N 1
ATOM 587 C CA . PHE A 1 83 ? 4.153 -0.177 6.989 1.00 73.88 83 PHE A CA 1
ATOM 588 C C . PHE A 1 83 ? 5.135 -1.295 7.317 1.00 73.88 83 PHE A C 1
ATOM 590 O O . PHE A 1 83 ? 6.245 -1.036 7.771 1.00 73.88 83 PHE A O 1
ATOM 597 N N . CYS A 1 84 ? 4.780 -2.534 6.991 1.00 69.56 84 CYS A N 1
ATOM 598 C CA . CYS A 1 84 ? 5.683 -3.667 7.111 1.00 69.56 84 CYS A CA 1
ATOM 599 C C . CYS A 1 84 ? 5.976 -4.313 5.756 1.00 69.56 84 CYS A C 1
ATOM 601 O O . CYS A 1 84 ? 5.061 -4.706 5.023 1.00 69.56 84 CYS A O 1
ATOM 603 N N . GLN A 1 85 ? 7.265 -4.520 5.476 1.00 68.00 85 GLN A N 1
ATOM 604 C CA . GLN A 1 85 ? 7.736 -5.352 4.373 1.00 68.00 85 GLN A CA 1
ATOM 605 C C . GLN A 1 85 ? 8.265 -6.682 4.915 1.00 68.00 85 GLN A C 1
ATOM 607 O O . GLN A 1 85 ? 9.213 -6.733 5.703 1.00 68.00 85 GLN A O 1
ATOM 612 N N . GLY A 1 86 ? 7.669 -7.790 4.475 1.00 55.69 86 GLY A N 1
ATOM 613 C CA . GLY A 1 86 ? 8.241 -9.117 4.697 1.00 55.69 86 GLY A CA 1
ATOM 614 C C . GLY A 1 86 ? 9.308 -9.442 3.648 1.00 55.69 86 GLY A C 1
ATOM 615 O O . GLY A 1 86 ? 9.076 -9.253 2.454 1.00 55.69 86 GLY A O 1
ATOM 616 N N . ALA A 1 87 ? 10.458 -9.981 4.067 1.00 41.25 87 ALA A N 1
ATOM 617 C CA . ALA A 1 87 ? 11.339 -10.709 3.157 1.00 41.25 87 ALA A CA 1
ATOM 618 C C . ALA A 1 87 ? 10.719 -12.092 2.897 1.00 41.25 87 ALA A C 1
ATOM 620 O O . ALA A 1 87 ? 10.705 -12.939 3.784 1.00 41.25 87 ALA A O 1
ATOM 621 N N . GLY A 1 88 ? 10.191 -12.319 1.693 1.00 47.22 88 GLY A N 1
ATOM 622 C CA . GLY A 1 88 ? 9.501 -13.568 1.366 1.00 47.22 88 GLY A CA 1
ATOM 623 C C . GLY A 1 88 ? 8.097 -13.687 1.976 1.00 47.22 88 GLY A C 1
ATOM 624 O O . GLY A 1 88 ? 7.599 -12.809 2.682 1.00 47.22 88 GLY A O 1
ATOM 625 N N . ASN A 1 89 ? 7.417 -14.784 1.638 1.00 46.59 89 ASN A N 1
ATOM 626 C CA . ASN A 1 89 ? 5.995 -14.994 1.914 1.00 46.59 89 ASN A CA 1
ATOM 627 C C . ASN A 1 89 ? 5.707 -15.585 3.297 1.00 46.59 89 ASN A C 1
ATOM 629 O O . ASN A 1 89 ? 4.888 -16.492 3.450 1.00 46.59 89 ASN A O 1
ATOM 633 N N . ASP A 1 90 ? 6.356 -15.057 4.323 1.00 47.00 90 ASP A N 1
ATOM 634 C CA . ASP A 1 90 ? 6.255 -15.602 5.677 1.00 47.00 90 ASP A CA 1
ATOM 635 C C . ASP A 1 90 ? 4.949 -15.158 6.390 1.00 47.00 90 ASP A C 1
ATOM 637 O O . ASP A 1 90 ? 4.816 -15.299 7.603 1.00 47.00 90 ASP A O 1
ATOM 641 N N . GLY A 1 91 ? 3.959 -14.643 5.633 1.00 51.56 91 GLY A N 1
ATOM 642 C CA . GLY A 1 91 ? 2.767 -13.945 6.141 1.00 51.56 91 GLY A CA 1
ATOM 643 C C . GLY A 1 91 ? 1.391 -14.316 5.553 1.00 51.56 91 GLY A C 1
ATOM 644 O O . GLY A 1 91 ? 0.405 -13.732 5.982 1.00 51.56 91 GLY A O 1
ATOM 645 N N . GLY A 1 92 ? 1.250 -15.295 4.651 1.00 58.66 92 GLY A N 1
ATOM 646 C CA . GLY A 1 92 ? 0.020 -16.112 4.649 1.00 58.66 92 GLY A CA 1
ATOM 647 C C . GLY A 1 92 ? -1.235 -15.656 3.879 1.00 58.66 92 GLY A C 1
ATOM 648 O O . GLY A 1 92 ? -2.312 -16.185 4.169 1.00 58.66 92 GLY A O 1
ATOM 649 N N . LEU A 1 93 ? -1.151 -14.792 2.856 1.00 68.75 93 LEU A N 1
ATOM 650 C CA . LEU A 1 93 ? -2.259 -14.687 1.887 1.00 68.75 93 LEU A CA 1
ATOM 651 C C . LEU A 1 93 ? -2.240 -15.871 0.911 1.00 68.75 93 LEU A C 1
ATOM 653 O O . LEU A 1 93 ? -1.238 -16.141 0.245 1.00 68.75 93 LEU A O 1
ATOM 657 N N . SER A 1 94 ? -3.365 -16.588 0.816 1.00 73.62 94 SER A N 1
ATOM 658 C CA . SER A 1 94 ? -3.485 -17.762 -0.055 1.00 73.62 94 SER A CA 1
ATOM 659 C C . SER A 1 94 ? -3.144 -17.411 -1.503 1.00 73.62 94 SER A C 1
ATOM 661 O O . SER A 1 94 ? -3.677 -16.460 -2.070 1.00 73.62 94 SER A O 1
ATOM 663 N N . GLY A 1 95 ? -2.249 -18.194 -2.103 1.00 77.88 95 GLY A N 1
ATOM 664 C CA . GLY A 1 95 ? -1.807 -17.999 -3.478 1.00 77.88 95 GLY A CA 1
ATOM 665 C C . GLY A 1 95 ? -0.630 -17.043 -3.641 1.00 77.88 95 GLY A C 1
ATOM 666 O O . GLY A 1 95 ? -0.157 -16.923 -4.765 1.00 77.88 95 GLY A O 1
ATOM 667 N N . CYS A 1 96 ? -0.122 -16.403 -2.585 1.00 84.00 96 CYS A N 1
ATOM 668 C CA . CYS A 1 96 ? 1.088 -15.586 -2.652 1.00 84.00 96 CYS A CA 1
ATOM 669 C C . CYS A 1 96 ? 2.356 -16.468 -2.612 1.00 84.00 96 CYS A C 1
ATOM 671 O O . CYS A 1 96 ? 2.463 -17.370 -1.781 1.00 84.00 96 CYS A O 1
ATOM 673 N N . LEU A 1 97 ? 3.290 -16.265 -3.548 1.00 83.25 97 LEU A N 1
ATOM 674 C CA . LEU A 1 97 ? 4.499 -17.085 -3.715 1.00 83.25 97 LEU A CA 1
ATOM 675 C C . LEU A 1 97 ? 5.723 -16.434 -3.064 1.00 83.25 97 LEU A C 1
ATOM 677 O O . LEU A 1 97 ? 5.760 -15.228 -2.864 1.00 83.25 97 LEU A O 1
ATOM 681 N N . SER A 1 98 ? 6.782 -17.198 -2.794 1.00 77.81 98 SER A N 1
ATOM 682 C CA . SER A 1 98 ? 8.031 -16.650 -2.232 1.00 77.81 98 SER A CA 1
ATOM 683 C C . SER A 1 98 ? 8.732 -15.616 -3.125 1.00 77.81 98 SER A C 1
ATOM 685 O O . SER A 1 98 ? 9.597 -14.897 -2.642 1.00 77.81 98 SER A O 1
ATOM 687 N N . SER A 1 99 ? 8.391 -15.568 -4.416 1.00 80.06 99 SER A N 1
ATOM 688 C CA . SER A 1 99 ? 8.856 -14.559 -5.377 1.00 80.06 99 SER A CA 1
ATOM 689 C C . SER A 1 99 ? 7.985 -13.299 -5.424 1.00 80.06 99 SER A C 1
ATOM 691 O O . SER A 1 99 ? 8.349 -12.345 -6.102 1.00 80.06 99 SER A O 1
ATOM 693 N N . ASP A 1 100 ? 6.820 -13.319 -4.777 1.00 85.69 100 ASP A N 1
ATOM 694 C CA . ASP A 1 100 ? 5.908 -12.180 -4.683 1.00 85.69 100 ASP A CA 1
ATOM 695 C C . ASP A 1 100 ? 6.248 -11.342 -3.444 1.00 85.69 100 ASP A C 1
ATOM 697 O O . ASP A 1 100 ? 6.766 -11.866 -2.453 1.00 85.69 100 ASP A O 1
ATOM 701 N N . ALA A 1 101 ? 5.918 -10.051 -3.473 1.00 83.38 101 ALA A N 1
ATOM 702 C CA . ALA A 1 101 ? 6.077 -9.192 -2.304 1.00 83.38 101 ALA A CA 1
ATOM 703 C C . ALA A 1 101 ? 4.839 -9.270 -1.399 1.00 83.38 101 ALA A C 1
ATOM 705 O O . ALA A 1 101 ? 3.703 -9.293 -1.877 1.00 83.38 101 ALA A O 1
ATOM 706 N N . ASN A 1 102 ? 5.065 -9.283 -0.085 1.00 84.75 102 ASN A N 1
ATOM 707 C CA . ASN A 1 102 ? 4.021 -9.185 0.931 1.00 84.75 102 ASN A CA 1
ATOM 708 C C . ASN A 1 102 ? 4.155 -7.835 1.643 1.00 84.75 102 ASN A C 1
ATOM 710 O O . ASN A 1 102 ? 5.172 -7.572 2.290 1.00 84.75 102 ASN A O 1
ATOM 714 N N . LEU A 1 103 ? 3.136 -6.997 1.486 1.00 86.12 103 LEU A N 1
ATOM 715 C CA . LEU A 1 103 ? 3.059 -5.655 2.049 1.00 86.12 103 LEU A CA 1
ATOM 716 C C . LEU A 1 103 ? 1.948 -5.598 3.088 1.00 86.12 103 LEU A C 1
ATOM 718 O O . LEU A 1 103 ? 0.878 -6.166 2.869 1.00 86.12 103 LEU A O 1
ATOM 722 N N . MET A 1 104 ? 2.171 -4.885 4.184 1.00 87.31 104 MET A N 1
ATOM 723 C CA . MET A 1 104 ? 1.141 -4.647 5.190 1.00 87.31 104 MET A CA 1
ATOM 724 C C . MET A 1 104 ? 1.109 -3.170 5.558 1.00 87.31 104 MET A C 1
ATOM 726 O O . MET A 1 104 ? 2.148 -2.599 5.863 1.00 87.31 104 MET A O 1
ATOM 730 N N . TRP A 1 105 ? -0.084 -2.588 5.553 1.00 87.12 105 TRP A N 1
ATOM 731 C CA . TRP A 1 105 ? -0.364 -1.262 6.102 1.00 87.12 105 TRP A CA 1
ATOM 732 C C . TRP A 1 105 ? -1.322 -1.406 7.269 1.00 87.12 105 TRP A C 1
ATOM 734 O O . TRP A 1 105 ? -2.305 -2.140 7.138 1.00 87.12 105 TRP A O 1
ATOM 744 N N . THR A 1 106 ? -1.062 -0.715 8.372 1.00 86.81 106 THR A N 1
ATOM 745 C CA . THR A 1 106 ? -2.010 -0.578 9.482 1.00 86.81 106 THR A CA 1
ATOM 746 C C . THR A 1 106 ? -2.435 0.873 9.632 1.00 86.81 106 THR A C 1
ATOM 748 O O . THR A 1 106 ? -1.647 1.788 9.414 1.00 86.81 106 THR A O 1
ATOM 751 N N . TRP A 1 107 ? -3.693 1.071 9.997 1.00 86.88 107 TRP A N 1
ATOM 752 C CA . TRP A 1 107 ? -4.259 2.362 10.351 1.00 86.88 107 TRP A CA 1
ATOM 753 C C . TRP A 1 107 ? -4.849 2.274 11.759 1.00 86.88 107 TRP A C 1
ATOM 755 O O . TRP A 1 107 ? -5.475 1.253 12.065 1.00 86.88 107 TRP A O 1
ATOM 765 N N . ASP A 1 108 ? -4.703 3.323 12.570 1.00 80.62 108 ASP A N 1
ATOM 766 C CA . ASP A 1 108 ? -5.193 3.369 13.968 1.00 80.62 108 ASP A CA 1
ATOM 767 C C . ASP A 1 108 ? -6.735 3.283 14.076 1.00 80.62 108 ASP A C 1
ATOM 769 O O . ASP A 1 108 ? -7.321 3.009 15.125 1.00 80.62 108 ASP A O 1
ATOM 773 N N . ASP A 1 109 ? -7.409 3.471 12.945 1.00 86.19 109 ASP A N 1
ATOM 774 C CA . ASP A 1 109 ? -8.849 3.449 12.808 1.00 86.19 109 ASP A CA 1
ATOM 775 C C . ASP A 1 109 ? -9.405 2.051 12.528 1.00 86.19 109 ASP A C 1
ATOM 777 O O . ASP A 1 109 ? -8.848 1.238 11.793 1.00 86.19 109 ASP A O 1
ATOM 781 N N . THR A 1 110 ? -10.615 1.791 13.032 1.00 90.00 110 THR A N 1
ATOM 782 C CA . THR A 1 110 ? -11.390 0.557 12.753 1.00 90.00 110 THR A CA 1
ATOM 783 C C . THR A 1 110 ? -12.623 0.822 11.898 1.00 90.00 110 THR A C 1
ATOM 785 O O . THR A 1 110 ? -13.422 -0.085 11.623 1.00 90.00 110 THR A O 1
ATOM 788 N N . GLY A 1 111 ? -12.814 2.067 11.464 1.00 89.81 111 GLY A N 1
ATOM 789 C CA . GLY A 1 111 ? -13.889 2.431 10.561 1.00 89.81 111 GLY A CA 1
ATOM 790 C C . GLY A 1 111 ? -13.802 3.859 10.044 1.00 89.81 111 GLY A C 1
ATOM 791 O O . GLY A 1 111 ? -13.610 4.788 10.807 1.00 89.81 111 GLY A O 1
ATOM 792 N N . TRP A 1 112 ? -14.103 4.032 8.760 1.00 87.31 112 TRP A N 1
ATOM 793 C CA . TRP A 1 112 ? -14.278 5.323 8.106 1.00 87.31 112 TRP A CA 1
ATOM 794 C C . TRP A 1 112 ? -15.752 5.536 7.773 1.00 87.31 112 TRP A C 1
ATOM 796 O O . TRP A 1 112 ? -16.370 4.766 7.032 1.00 87.31 112 TRP A O 1
ATOM 806 N N . THR A 1 113 ? -16.341 6.589 8.331 1.00 82.31 113 THR A N 1
ATOM 807 C CA . THR A 1 113 ? -17.746 6.940 8.095 1.00 82.31 113 THR A CA 1
ATOM 808 C C . THR A 1 113 ? -17.895 7.955 6.958 1.00 82.31 113 THR A C 1
ATOM 810 O O . THR A 1 113 ? -16.974 8.701 6.623 1.00 82.31 113 THR A O 1
ATOM 813 N N . GLY A 1 114 ? -19.080 7.988 6.341 1.00 84.00 114 GLY A N 1
ATOM 814 C CA . GLY A 1 114 ? -19.361 8.890 5.223 1.00 84.00 114 GLY A CA 1
ATOM 815 C C . GLY A 1 114 ? -18.572 8.518 3.965 1.00 84.00 114 GLY A C 1
ATOM 816 O O . GLY A 1 114 ? -18.580 7.362 3.554 1.00 84.00 114 GLY A O 1
ATOM 817 N N . SER A 1 115 ? -17.923 9.511 3.353 1.00 82.50 115 SER A N 1
ATOM 818 C CA . SER A 1 115 ? -17.098 9.345 2.144 1.00 82.50 115 SER A CA 1
ATOM 819 C C . SER A 1 115 ? -15.595 9.293 2.442 1.00 82.50 115 SER A C 1
ATOM 821 O O . SER A 1 115 ? -14.790 9.458 1.527 1.00 82.50 115 SER A O 1
ATOM 823 N N . ASN A 1 116 ? -15.218 9.119 3.711 1.00 83.75 116 ASN A N 1
ATOM 824 C CA . ASN A 1 116 ? -13.821 9.006 4.118 1.00 83.75 116 ASN A CA 1
ATOM 825 C C . ASN A 1 116 ? -13.306 7.586 3.863 1.00 83.75 116 ASN A C 1
ATOM 827 O O . ASN A 1 116 ? -14.078 6.625 3.861 1.00 83.75 116 ASN A O 1
ATOM 831 N N . THR A 1 117 ? -11.999 7.467 3.657 1.00 88.12 117 THR A N 1
ATOM 832 C CA . THR A 1 117 ? -11.315 6.199 3.383 1.00 88.12 117 THR A CA 1
ATOM 833 C C . THR A 1 117 ? -9.900 6.241 3.964 1.00 88.12 117 THR A C 1
ATOM 835 O O . THR A 1 117 ? -9.309 7.326 4.012 1.00 88.12 117 THR A O 1
ATOM 838 N N . GLY A 1 118 ? -9.370 5.084 4.359 1.00 87.50 118 GLY A N 1
ATOM 839 C CA . GLY A 1 118 ? -7.957 4.871 4.683 1.00 87.50 118 GLY A CA 1
ATOM 840 C C . GLY A 1 118 ? -7.225 4.342 3.452 1.00 87.50 118 GLY A C 1
ATOM 841 O O . GLY A 1 118 ? -7.700 3.410 2.797 1.00 87.50 118 GLY A O 1
ATOM 842 N N . ASP A 1 119 ? -6.114 4.965 3.070 1.00 87.00 119 ASP A N 1
ATOM 843 C CA . ASP A 1 119 ? -5.491 4.740 1.768 1.00 87.00 119 ASP A CA 1
ATOM 844 C C . ASP A 1 119 ? -3.978 4.705 1.928 1.00 87.00 119 ASP A C 1
ATOM 846 O O . ASP A 1 119 ? -3.411 5.506 2.662 1.00 87.00 119 ASP A O 1
ATOM 850 N N . ALA A 1 120 ? -3.332 3.790 1.215 1.00 86.50 120 ALA A N 1
ATOM 851 C CA . ALA A 1 120 ? -1.882 3.668 1.196 1.00 86.50 120 ALA A CA 1
ATOM 852 C C . ALA A 1 120 ? -1.432 3.135 -0.158 1.00 86.50 120 ALA A C 1
ATOM 854 O O . ALA A 1 120 ? -2.152 2.342 -0.775 1.00 86.50 120 ALA A O 1
ATOM 855 N N . CYS A 1 121 ? -0.262 3.565 -0.622 1.00 88.19 121 CYS A N 1
ATOM 856 C CA . CYS A 1 121 ? 0.347 3.056 -1.840 1.00 88.19 121 CYS A CA 1
ATOM 857 C C . CYS A 1 121 ? 1.795 2.630 -1.610 1.00 88.19 121 CYS A C 1
ATOM 859 O O . CYS A 1 121 ? 2.530 3.285 -0.882 1.00 88.19 121 CYS A O 1
ATOM 861 N N . ALA A 1 122 ? 2.204 1.569 -2.300 1.00 88.50 122 ALA A N 1
ATOM 862 C CA . ALA A 1 122 ? 3.595 1.167 -2.469 1.00 88.50 122 ALA A CA 1
ATOM 863 C C . ALA A 1 122 ? 4.077 1.578 -3.857 1.00 88.50 122 ALA A C 1
ATOM 865 O O . ALA A 1 122 ? 3.399 1.275 -4.843 1.00 88.50 122 ALA A O 1
ATOM 866 N N . LEU A 1 123 ? 5.233 2.233 -3.927 1.00 89.31 123 LEU A N 1
ATOM 867 C CA . LEU A 1 123 ? 5.904 2.634 -5.159 1.00 89.31 123 LEU A CA 1
ATOM 868 C C . LEU A 1 123 ? 7.018 1.652 -5.507 1.00 89.31 123 LEU A C 1
ATOM 870 O O . LEU A 1 123 ? 7.790 1.243 -4.641 1.00 89.31 123 LEU A O 1
ATOM 874 N N . TYR A 1 124 ?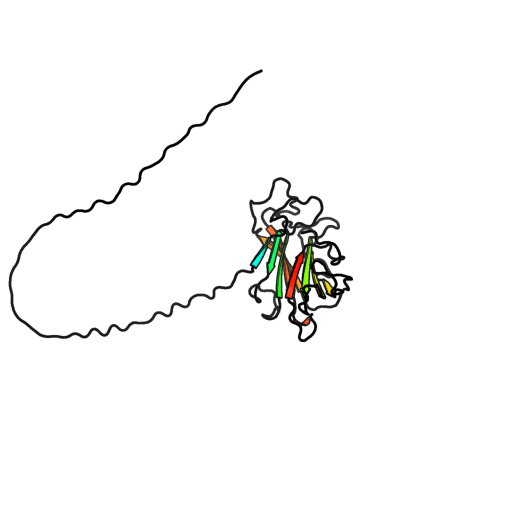 7.124 1.317 -6.787 1.00 92.12 124 TYR A N 1
ATOM 875 C CA . TYR A 1 124 ? 8.100 0.363 -7.292 1.00 92.12 124 TYR A CA 1
ATOM 876 C C . TYR A 1 124 ? 8.942 0.957 -8.415 1.00 92.12 124 TYR A C 1
ATOM 878 O O . TYR A 1 124 ? 8.396 1.518 -9.370 1.00 92.12 124 TYR A O 1
ATOM 886 N N . ASP A 1 125 ? 10.249 0.754 -8.311 1.00 92.25 125 ASP A N 1
ATOM 887 C CA . ASP A 1 125 ? 11.246 0.962 -9.359 1.00 92.25 125 ASP A CA 1
ATOM 888 C C . ASP A 1 125 ? 11.570 -0.390 -10.001 1.00 92.25 125 ASP A C 1
ATOM 890 O O . ASP A 1 125 ? 11.714 -1.406 -9.329 1.00 92.25 125 ASP A O 1
ATOM 894 N N . THR A 1 126 ? 11.632 -0.434 -11.319 1.00 94.56 126 THR A N 1
ATOM 895 C CA . THR A 1 126 ? 11.876 -1.631 -12.122 1.00 94.56 126 THR A CA 1
ATOM 896 C C . THR A 1 126 ? 13.122 -1.521 -12.996 1.00 94.56 126 THR A C 1
ATOM 898 O O . THR A 1 126 ? 13.495 -2.525 -13.615 1.00 94.56 126 THR A O 1
ATOM 901 N N . ASP A 1 127 ? 13.777 -0.359 -13.041 1.00 94.19 127 ASP A N 1
ATOM 902 C CA . ASP A 1 127 ? 14.979 -0.105 -13.841 1.00 94.19 127 ASP A CA 1
ATOM 903 C C . ASP A 1 127 ? 16.183 0.440 -13.047 1.00 94.19 127 ASP A C 1
ATOM 905 O O . ASP A 1 127 ? 17.300 0.463 -13.578 1.00 94.19 127 ASP A O 1
ATOM 909 N N . GLY A 1 128 ? 16.006 0.721 -11.756 1.00 92.12 128 GLY A N 1
ATOM 910 C CA . GLY A 1 128 ? 17.063 1.000 -10.787 1.00 92.12 128 GLY A CA 1
ATOM 911 C C . GLY A 1 128 ? 17.556 2.444 -10.801 1.00 92.12 128 GLY A C 1
ATOM 912 O O . GLY A 1 128 ? 18.695 2.702 -10.395 1.00 92.12 128 GLY A O 1
ATOM 913 N N . ASP A 1 129 ? 16.758 3.381 -11.309 1.00 93.50 129 ASP A N 1
ATOM 914 C CA . ASP A 1 129 ? 17.108 4.798 -11.368 1.00 93.50 129 ASP A CA 1
ATOM 915 C C . ASP A 1 129 ? 16.617 5.620 -10.154 1.00 93.50 129 ASP A C 1
ATOM 917 O O . ASP A 1 129 ? 16.933 6.811 -10.024 1.00 93.50 129 ASP A O 1
ATOM 921 N N . GLY A 1 130 ? 15.914 4.962 -9.229 1.00 88.56 130 GLY A N 1
ATOM 922 C CA . GLY A 1 130 ? 15.368 5.532 -8.005 1.00 88.56 130 GLY A CA 1
ATOM 923 C C . GLY A 1 130 ? 14.041 6.262 -8.203 1.00 88.56 130 GLY A C 1
ATOM 924 O O . GLY A 1 130 ? 13.661 7.056 -7.334 1.00 88.56 130 GLY A O 1
ATOM 925 N N . LYS A 1 131 ? 13.346 6.063 -9.329 1.00 90.62 131 LYS A N 1
ATOM 926 C CA . LYS A 1 131 ? 12.050 6.685 -9.622 1.00 90.62 131 LYS A CA 1
ATOM 927 C C . LYS A 1 131 ? 10.953 5.642 -9.834 1.00 90.62 131 LYS A C 1
ATOM 929 O O . LYS A 1 131 ? 11.171 4.498 -10.216 1.00 90.62 131 LYS A O 1
ATOM 934 N N . ALA A 1 132 ? 9.733 6.027 -9.469 1.00 90.81 132 ALA A N 1
ATOM 935 C CA . ALA A 1 132 ? 8.602 5.118 -9.461 1.00 90.81 132 ALA A CA 1
ATOM 936 C C . ALA A 1 132 ? 8.147 4.840 -10.897 1.00 90.81 132 ALA A C 1
ATOM 938 O O . ALA A 1 132 ? 7.705 5.752 -11.602 1.00 90.81 132 ALA A O 1
ATOM 939 N N . ASN A 1 133 ? 8.176 3.569 -11.297 1.00 95.38 133 ASN A N 1
ATOM 940 C CA . ASN A 1 133 ? 7.570 3.084 -12.535 1.00 95.38 133 ASN A CA 1
ATOM 941 C C . ASN A 1 133 ? 6.165 2.511 -12.296 1.00 95.38 133 ASN A C 1
ATOM 943 O O . ASN A 1 133 ? 5.331 2.541 -13.202 1.00 95.38 133 ASN A O 1
ATOM 947 N N . PHE A 1 134 ? 5.883 1.999 -11.092 1.00 94.88 134 PHE A N 1
ATOM 948 C CA . PHE A 1 134 ? 4.586 1.415 -10.739 1.00 94.88 134 PHE A CA 1
ATOM 949 C C . PHE A 1 134 ? 4.138 1.788 -9.327 1.00 94.88 134 PHE A C 1
ATOM 951 O O . PHE A 1 134 ? 4.957 2.089 -8.461 1.00 94.88 134 PHE A O 1
ATOM 958 N N . ALA A 1 135 ? 2.827 1.719 -9.085 1.00 93.38 135 ALA A N 1
ATOM 959 C CA . ALA A 1 135 ? 2.254 1.871 -7.754 1.00 93.38 135 ALA A CA 1
ATOM 960 C C . ALA A 1 135 ? 1.108 0.884 -7.492 1.00 93.38 135 ALA A C 1
ATOM 962 O O . ALA A 1 135 ? 0.217 0.733 -8.330 1.00 93.38 135 ALA A O 1
ATOM 963 N N . LEU A 1 136 ? 1.085 0.265 -6.308 1.00 93.31 136 LEU A N 1
ATOM 964 C CA . LEU A 1 136 ? -0.057 -0.502 -5.800 1.00 93.31 136 LEU A CA 1
ATOM 965 C C . LEU A 1 136 ? -0.718 0.257 -4.660 1.00 93.31 136 LEU A C 1
ATOM 967 O O . LEU A 1 136 ? -0.061 0.511 -3.661 1.00 93.31 136 LE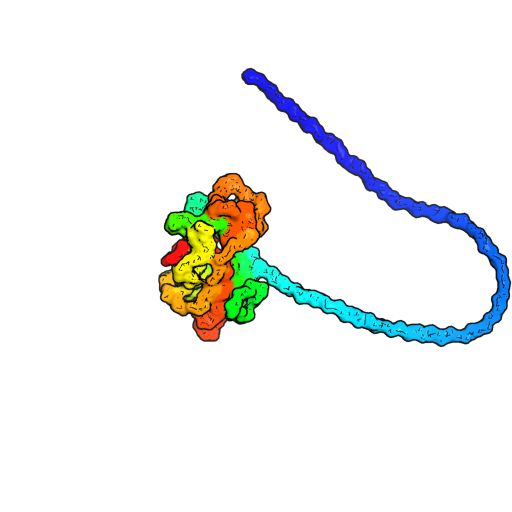U A O 1
ATOM 971 N N . CYS A 1 137 ? -2.010 0.554 -4.777 1.00 93.06 137 CYS A N 1
ATOM 972 C CA . CYS A 1 137 ? -2.749 1.326 -3.785 1.00 93.06 137 CYS A CA 1
ATOM 973 C C . CYS A 1 137 ? -3.896 0.525 -3.160 1.00 93.06 137 CYS A C 1
ATOM 975 O O . CYS A 1 137 ? -4.825 0.101 -3.860 1.00 93.06 137 CYS A O 1
ATOM 977 N N . ALA A 1 138 ? -3.856 0.372 -1.838 1.00 92.69 138 ALA A N 1
ATOM 978 C CA . ALA A 1 138 ? -4.929 -0.181 -1.025 1.00 92.69 138 ALA A CA 1
ATOM 979 C C . ALA A 1 138 ? -5.889 0.921 -0.549 1.00 92.69 138 ALA A C 1
ATOM 981 O O . ALA A 1 138 ? -5.532 2.093 -0.423 1.00 92.69 138 ALA A O 1
ATOM 982 N N . THR A 1 139 ? -7.149 0.551 -0.326 1.00 92.75 139 THR A N 1
ATOM 983 C CA . THR A 1 139 ? -8.193 1.460 0.154 1.00 92.75 139 THR A CA 1
ATOM 984 C C . THR A 1 139 ? -9.153 0.704 1.051 1.00 92.75 139 THR A C 1
ATOM 986 O O . THR A 1 139 ? -9.772 -0.274 0.619 1.00 92.75 139 THR A O 1
ATOM 989 N N . VAL A 1 140 ? -9.318 1.184 2.275 1.00 92.62 140 VAL A N 1
ATOM 990 C CA . VAL A 1 140 ? -10.283 0.697 3.260 1.00 92.62 140 VAL A CA 1
ATOM 991 C C . VAL A 1 140 ? -11.341 1.762 3.527 1.00 92.62 140 VAL A C 1
ATOM 993 O O . VAL A 1 140 ? -11.081 2.959 3.433 1.00 92.62 140 VAL A O 1
ATOM 996 N N . ALA A 1 141 ? -12.572 1.335 3.786 1.00 92.44 141 ALA A N 1
ATOM 997 C CA . ALA A 1 141 ? -13.696 2.227 4.044 1.00 92.44 141 ALA A CA 1
ATOM 998 C C . ALA A 1 141 ? -14.793 1.525 4.851 1.00 92.44 141 ALA A C 1
ATOM 1000 O O . ALA A 1 141 ? -14.786 0.302 4.999 1.00 92.44 141 ALA A O 1
ATOM 1001 N N . GLY A 1 142 ? -15.784 2.295 5.302 1.00 91.00 142 GLY A N 1
ATOM 1002 C CA . GLY A 1 142 ? -16.934 1.781 6.041 1.00 91.00 142 GLY A CA 1
ATOM 1003 C C . GLY A 1 142 ? -16.657 1.612 7.532 1.00 91.00 142 GLY A C 1
ATOM 1004 O O . GLY A 1 142 ? -15.543 1.808 8.000 1.00 91.00 142 GLY A O 1
ATOM 1005 N N . SER A 1 143 ? -17.692 1.259 8.294 1.00 90.88 143 SER A N 1
ATOM 1006 C CA . SER A 1 143 ? -17.606 1.018 9.738 1.00 90.88 143 SER A CA 1
ATOM 1007 C C . SER A 1 143 ? -18.448 -0.224 10.084 1.00 90.88 143 SER A C 1
ATOM 1009 O O . SER A 1 143 ? -19.679 -0.143 10.036 1.00 90.88 143 SER A O 1
ATOM 1011 N N . PRO A 1 144 ? -17.831 -1.394 10.353 1.00 91.38 144 PRO A N 1
ATOM 1012 C CA . PRO A 1 144 ? -16.386 -1.621 10.438 1.00 91.38 144 PRO A CA 1
ATOM 1013 C C . PRO A 1 144 ? -15.682 -1.455 9.086 1.00 91.38 144 PRO A C 1
ATOM 1015 O O . PRO A 1 144 ? -16.288 -1.674 8.034 1.00 91.38 144 PRO A O 1
ATOM 1018 N N . ALA A 1 145 ? -14.406 -1.079 9.134 1.00 92.88 145 ALA A N 1
ATOM 1019 C CA . ALA A 1 145 ? -13.579 -0.935 7.951 1.00 92.88 145 ALA A CA 1
ATOM 1020 C C . ALA A 1 145 ? -13.448 -2.261 7.198 1.00 92.88 145 ALA A C 1
ATOM 1022 O O . ALA A 1 145 ? -13.225 -3.327 7.779 1.00 92.88 145 ALA A O 1
ATOM 1023 N N . ALA A 1 146 ? -13.567 -2.177 5.881 1.00 93.56 146 ALA A N 1
ATOM 1024 C CA . ALA A 1 146 ? -13.313 -3.263 4.956 1.00 93.56 146 ALA A CA 1
ATOM 1025 C C . ALA A 1 146 ? -12.646 -2.715 3.696 1.00 93.56 146 ALA A C 1
ATOM 1027 O O . ALA A 1 146 ? -12.692 -1.518 3.409 1.00 93.56 146 ALA A O 1
ATOM 1028 N N . GLN A 1 147 ? -12.046 -3.605 2.912 1.00 94.31 147 GLN A N 1
ATOM 1029 C CA . GLN A 1 147 ? -11.458 -3.230 1.636 1.00 94.31 147 GLN A CA 1
ATOM 1030 C C . GLN A 1 147 ? -12.531 -2.696 0.688 1.00 94.31 147 GLN A C 1
ATOM 1032 O O . GLN A 1 147 ? -13.574 -3.322 0.478 1.00 94.31 147 GLN A O 1
ATOM 1037 N N . SER A 1 148 ? -12.262 -1.534 0.103 1.00 93.75 148 SER A N 1
ATOM 1038 C CA . SER A 1 148 ? -13.164 -0.898 -0.848 1.00 93.75 148 SER A CA 1
ATOM 1039 C C . SER A 1 148 ? -13.258 -1.695 -2.147 1.00 93.75 148 SER A C 1
ATOM 1041 O O . SER A 1 148 ? -12.290 -2.303 -2.609 1.00 93.75 148 SER A O 1
ATOM 1043 N N . SER A 1 149 ? -14.431 -1.656 -2.781 1.00 92.50 149 SER A N 1
ATOM 1044 C CA . SER A 1 149 ? -14.623 -2.263 -4.100 1.00 92.50 149 SER A CA 1
ATOM 1045 C C . SER A 1 149 ? -13.661 -1.651 -5.125 1.00 92.50 149 SER A C 1
ATOM 1047 O O . SER A 1 149 ? -13.527 -0.430 -5.209 1.00 92.50 149 SER A O 1
ATOM 1049 N N . GLY A 1 150 ? -12.982 -2.500 -5.900 1.00 90.00 150 GLY A N 1
ATOM 1050 C CA . GLY A 1 150 ? -11.971 -2.070 -6.871 1.00 90.00 150 GLY A CA 1
ATOM 1051 C C . GLY A 1 150 ? -10.600 -1.742 -6.269 1.00 90.00 150 GLY A C 1
ATOM 1052 O O . GLY A 1 150 ? -9.755 -1.214 -6.984 1.00 90.00 150 GLY A O 1
ATOM 1053 N N . SER A 1 151 ? -10.381 -2.033 -4.983 1.00 93.25 151 SER A N 1
ATOM 1054 C CA . SER A 1 151 ? -9.060 -2.052 -4.350 1.00 93.25 151 SER A CA 1
ATOM 1055 C C . SER A 1 151 ? -8.516 -3.497 -4.293 1.00 93.25 151 SER A C 1
ATOM 1057 O O . SER A 1 151 ? -9.324 -4.415 -4.111 1.00 93.25 151 SER A O 1
ATOM 1059 N N . PRO A 1 152 ? -7.193 -3.732 -4.416 1.00 94.06 152 PRO A N 1
ATOM 1060 C CA . PRO A 1 152 ? -6.177 -2.736 -4.745 1.00 94.06 152 PRO A CA 1
ATOM 1061 C C . PRO A 1 152 ? -6.292 -2.236 -6.182 1.00 94.06 152 PRO A C 1
ATOM 1063 O O . PRO A 1 152 ? -6.810 -2.921 -7.063 1.00 94.06 152 PRO A O 1
ATOM 1066 N N . LYS A 1 153 ? -5.772 -1.031 -6.408 1.00 94.81 153 LYS A N 1
ATOM 1067 C CA . LYS A 1 153 ? -5.530 -0.495 -7.749 1.00 94.81 153 LYS A CA 1
ATOM 1068 C C . LYS A 1 153 ? -4.047 -0.566 -8.053 1.00 94.81 153 LYS A C 1
ATOM 1070 O O . LYS A 1 153 ? -3.233 -0.283 -7.179 1.00 94.81 153 LYS A O 1
ATOM 1075 N N . PHE A 1 154 ? -3.719 -0.900 -9.291 1.00 95.19 154 PHE A N 1
ATOM 1076 C CA . PHE A 1 154 ? -2.349 -0.908 -9.778 1.00 95.19 154 PHE A CA 1
ATOM 1077 C C . PHE A 1 154 ? -2.197 0.163 -10.855 1.00 95.19 154 PHE A C 1
ATOM 1079 O O . PHE A 1 154 ? -3.098 0.350 -11.676 1.00 95.19 154 PHE A O 1
ATOM 1086 N N . TYR A 1 155 ? -1.090 0.892 -10.828 1.00 95.06 155 TYR A N 1
ATOM 1087 C CA . TYR A 1 155 ? -0.829 2.011 -11.722 1.00 95.06 155 TYR A CA 1
ATOM 1088 C C . TYR A 1 155 ? 0.548 1.872 -12.357 1.00 95.06 155 TYR A C 1
ATOM 1090 O O . TYR A 1 155 ? 1.498 1.480 -11.684 1.00 95.06 155 TYR A O 1
ATOM 1098 N N . SER A 1 156 ? 0.657 2.247 -13.629 1.00 96.00 156 SER A N 1
ATOM 1099 C CA . SER A 1 156 ? 1.931 2.626 -14.236 1.00 96.00 156 SER A CA 1
ATOM 1100 C C . SER A 1 156 ? 2.172 4.117 -14.024 1.00 96.00 156 SER A C 1
ATOM 1102 O O . SER A 1 156 ? 1.237 4.919 -14.129 1.00 96.00 156 SER A O 1
ATOM 1104 N N . CYS A 1 157 ? 3.421 4.479 -13.790 1.00 95.62 157 CYS A N 1
ATOM 1105 C CA . CYS A 1 157 ? 3.889 5.838 -13.566 1.00 95.62 157 CYS A CA 1
ATOM 1106 C C . CYS A 1 157 ? 4.770 6.291 -14.742 1.00 95.62 157 CYS A C 1
ATOM 1108 O O . CYS A 1 157 ? 5.212 5.481 -15.555 1.00 95.62 157 CYS A O 1
ATOM 1110 N N . ASP A 1 158 ? 5.024 7.592 -14.842 1.00 95.19 158 ASP A N 1
ATOM 1111 C CA . ASP A 1 158 ? 5.842 8.189 -15.906 1.00 95.19 158 ASP A CA 1
ATOM 1112 C C . ASP A 1 158 ? 7.352 8.195 -15.636 1.00 95.19 158 ASP A C 1
ATOM 1114 O O . ASP A 1 158 ? 8.087 8.783 -16.428 1.00 95.19 158 ASP A O 1
ATOM 1118 N N . ASP A 1 159 ? 7.805 7.569 -14.545 1.00 94.75 159 ASP A N 1
ATOM 1119 C CA . ASP A 1 159 ? 9.221 7.471 -14.188 1.00 94.75 159 ASP A CA 1
ATOM 1120 C C . ASP A 1 159 ? 9.915 8.835 -13.943 1.00 94.75 159 ASP A C 1
ATOM 1122 O O . ASP A 1 159 ? 11.111 9.037 -14.151 1.00 94.75 159 ASP A O 1
ATOM 1126 N N . THR A 1 160 ? 9.168 9.851 -13.498 1.00 92.50 160 THR A N 1
ATOM 1127 C CA . THR A 1 160 ? 9.746 11.191 -13.261 1.00 92.50 160 THR A CA 1
ATOM 1128 C C . THR A 1 160 ? 9.985 11.529 -11.794 1.00 92.50 160 THR A C 1
ATOM 1130 O O . THR A 1 160 ? 10.631 12.540 -11.500 1.00 92.50 160 THR A O 1
ATOM 1133 N N . LYS A 1 161 ? 9.486 10.713 -10.857 1.00 86.19 161 LYS A N 1
ATOM 1134 C CA . LYS A 1 161 ? 9.450 11.041 -9.426 1.00 86.19 161 LYS A CA 1
ATOM 1135 C C . LYS A 1 161 ? 9.739 9.832 -8.546 1.00 86.19 161 LYS A C 1
ATOM 1137 O O . LYS A 1 161 ? 9.252 8.746 -8.814 1.00 86.19 161 LYS A O 1
ATOM 1142 N N . ALA A 1 162 ? 10.481 10.066 -7.465 1.00 84.44 162 ALA A N 1
ATOM 1143 C CA . ALA A 1 162 ? 10.794 9.047 -6.462 1.00 84.44 162 ALA A CA 1
ATOM 1144 C C . ALA A 1 162 ? 9.670 8.859 -5.429 1.00 84.44 162 ALA A C 1
ATOM 1146 O O . ALA A 1 162 ? 9.385 7.745 -5.021 1.00 84.44 162 ALA A O 1
ATOM 1147 N N . LEU A 1 163 ? 9.016 9.958 -5.030 1.00 81.88 163 LEU A N 1
ATOM 1148 C CA . LEU A 1 163 ? 8.113 9.991 -3.869 1.00 81.88 163 LEU A CA 1
ATOM 1149 C C . LEU A 1 163 ? 6.625 9.993 -4.231 1.00 81.88 163 LEU A C 1
ATOM 1151 O O . LEU A 1 163 ? 5.795 10.300 -3.378 1.00 81.88 163 LEU A O 1
ATOM 1155 N N . ASN A 1 164 ? 6.271 9.784 -5.503 1.00 84.69 164 ASN A N 1
ATOM 1156 C CA . ASN A 1 164 ? 4.892 9.550 -5.937 1.00 84.69 164 ASN A CA 1
ATOM 1157 C C . ASN A 1 164 ? 4.841 8.979 -7.365 1.00 84.69 164 ASN A C 1
ATOM 1159 O O . ASN A 1 164 ? 5.833 8.991 -8.093 1.00 84.69 164 ASN A O 1
ATOM 1163 N N . CYS A 1 165 ? 3.662 8.518 -7.782 1.00 88.88 165 CYS A N 1
ATOM 1164 C CA . CYS A 1 165 ? 3.434 7.990 -9.123 1.00 88.88 165 CYS A CA 1
ATOM 1165 C C . CYS A 1 165 ? 3.047 9.115 -10.096 1.00 88.88 165 CYS A C 1
ATOM 1167 O O . CYS A 1 165 ? 1.875 9.495 -10.205 1.00 88.88 165 CYS A O 1
ATOM 1169 N N . GLY A 1 166 ? 4.031 9.681 -10.799 1.00 87.88 166 GLY A N 1
ATOM 1170 C CA . GLY A 1 166 ? 3.800 10.704 -11.824 1.00 87.88 166 GLY A CA 1
ATOM 1171 C C . GLY A 1 166 ? 2.922 10.188 -12.971 1.00 87.88 166 GLY A C 1
ATOM 1172 O O . GLY A 1 166 ? 3.045 9.037 -13.378 1.00 87.88 166 GLY A O 1
ATOM 1173 N N . THR A 1 167 ? 1.995 11.025 -13.458 1.00 89.81 167 THR A N 1
ATOM 1174 C CA . THR A 1 167 ? 1.042 10.709 -14.548 1.00 89.81 167 THR A CA 1
ATOM 1175 C C . THR A 1 167 ? 0.421 9.306 -14.431 1.00 89.81 167 THR A C 1
ATOM 1177 O O . THR A 1 167 ? 0.346 8.539 -15.393 1.00 89.81 167 THR A O 1
ATOM 1180 N N . ALA A 1 168 ? -0.017 8.963 -13.216 1.00 92.38 168 ALA A N 1
ATOM 1181 C CA . ALA A 1 168 ? -0.504 7.633 -12.886 1.00 92.38 168 ALA A CA 1
ATOM 1182 C C . ALA A 1 168 ? -1.635 7.171 -13.814 1.00 92.38 168 ALA A C 1
ATOM 1184 O O . ALA A 1 168 ? -2.685 7.810 -13.922 1.00 92.38 168 ALA A O 1
ATOM 1185 N N . THR A 1 169 ? -1.437 6.019 -14.445 1.00 94.88 169 THR A N 1
ATOM 1186 C CA . THR A 1 169 ? -2.423 5.380 -15.319 1.00 94.88 169 THR A CA 1
ATOM 1187 C C . THR A 1 169 ? -2.792 4.028 -14.741 1.00 94.88 169 THR A C 1
ATOM 1189 O O . THR A 1 169 ? -1.925 3.183 -14.543 1.00 94.88 169 THR A O 1
ATOM 1192 N N . ALA A 1 170 ? -4.076 3.823 -14.442 1.00 94.38 170 ALA A N 1
ATOM 1193 C CA . ALA A 1 170 ? -4.542 2.560 -13.881 1.00 94.38 170 ALA A CA 1
ATOM 1194 C C . ALA A 1 170 ? -4.349 1.423 -14.892 1.00 94.38 170 ALA A C 1
ATOM 1196 O O . ALA A 1 170 ? -4.737 1.541 -16.057 1.00 94.38 170 ALA A O 1
ATOM 1197 N N . ILE A 1 171 ? -3.792 0.313 -14.424 1.00 95.44 171 ILE A N 1
ATOM 1198 C CA . ILE A 1 171 ? -3.549 -0.899 -15.200 1.00 95.44 171 ILE A CA 1
ATOM 1199 C C . ILE A 1 171 ? -4.191 -2.103 -14.510 1.00 95.44 171 ILE A C 1
ATOM 1201 O O . ILE A 1 171 ? -4.526 -2.076 -13.327 1.00 95.44 171 ILE A O 1
ATOM 1205 N N . THR A 1 172 ? -4.420 -3.165 -15.282 1.00 95.38 172 THR A N 1
ATOM 1206 C CA . THR A 1 172 ? -4.935 -4.425 -14.733 1.00 95.38 172 THR A CA 1
ATOM 1207 C C . THR A 1 172 ? -3.787 -5.225 -14.137 1.00 95.38 172 THR A C 1
ATOM 1209 O O . THR A 1 172 ? -2.741 -5.351 -14.766 1.00 95.38 172 THR A O 1
ATOM 1212 N N . ALA A 1 173 ? -4.016 -5.782 -12.954 1.00 94.69 173 ALA A N 1
ATOM 1213 C CA . ALA A 1 173 ? -3.058 -6.568 -12.193 1.00 94.69 173 ALA A CA 1
ATOM 1214 C C . ALA A 1 173 ? -3.776 -7.746 -11.524 1.00 94.69 173 ALA A C 1
ATOM 1216 O O . ALA A 1 173 ? -4.992 -7.699 -11.312 1.00 94.69 173 ALA A O 1
ATOM 1217 N N . VAL A 1 174 ? -3.031 -8.799 -11.200 1.00 94.50 174 VAL A N 1
ATOM 1218 C CA . VAL A 1 174 ? -3.521 -9.951 -10.425 1.00 94.50 174 VAL A CA 1
ATOM 1219 C C . VAL A 1 174 ? -3.148 -9.874 -8.942 1.00 94.50 174 VAL A C 1
ATOM 1221 O O . VAL A 1 174 ? -3.595 -10.711 -8.157 1.00 94.50 174 VAL A O 1
ATOM 1224 N N . SER A 1 175 ? -2.357 -8.874 -8.550 1.00 93.31 175 SER A N 1
ATOM 1225 C CA . SER A 1 175 ? -2.111 -8.505 -7.158 1.00 93.31 175 SER A CA 1
ATOM 1226 C C . SER A 1 175 ? -3.410 -8.294 -6.390 1.00 93.31 175 SER A C 1
ATOM 1228 O O . SER A 1 175 ? -4.410 -7.803 -6.916 1.00 93.31 175 SER A O 1
ATOM 1230 N N . SER A 1 176 ? -3.391 -8.653 -5.112 1.00 92.81 176 SER A N 1
ATOM 1231 C CA . SER A 1 176 ? -4.586 -8.665 -4.272 1.00 92.81 176 SER A CA 1
ATOM 1232 C C . SER A 1 176 ? -4.274 -8.179 -2.872 1.00 92.81 176 SER A C 1
ATOM 1234 O O . SER A 1 176 ? -3.212 -8.495 -2.344 1.00 92.81 176 SER A O 1
ATOM 1236 N N . CYS A 1 177 ? -5.240 -7.523 -2.243 1.00 93.00 177 CYS A N 1
ATOM 1237 C CA . CYS A 1 177 ? -5.199 -7.208 -0.823 1.00 93.00 177 CYS A CA 1
ATOM 1238 C C . CYS A 1 177 ? -6.372 -7.852 -0.093 1.00 93.00 177 CYS A C 1
ATOM 1240 O O . CYS A 1 177 ? -7.379 -8.202 -0.721 1.00 93.00 177 CYS A O 1
ATOM 1242 N N . VAL A 1 178 ? -6.227 -7.974 1.223 1.00 91.94 178 VAL A N 1
ATOM 1243 C CA . VAL A 1 178 ? -7.297 -8.271 2.170 1.00 91.94 178 VAL A CA 1
ATOM 1244 C C . VAL A 1 178 ? -7.177 -7.298 3.337 1.00 91.94 178 VAL A C 1
ATOM 1246 O O . VAL A 1 178 ? -6.101 -7.155 3.914 1.00 91.94 178 VAL A O 1
ATOM 1249 N N . ALA A 1 179 ? -8.290 -6.658 3.698 1.00 93.19 179 ALA A N 1
ATOM 1250 C CA . ALA A 1 179 ? -8.371 -5.824 4.890 1.00 93.19 179 ALA A CA 1
ATOM 1251 C C . ALA A 1 179 ? -9.001 -6.583 6.065 1.00 93.19 179 ALA A C 1
ATOM 1253 O O . ALA A 1 179 ? -10.048 -7.220 5.912 1.00 93.19 179 ALA A O 1
ATOM 1254 N N . THR A 1 180 ? -8.390 -6.489 7.243 1.00 91.62 180 THR A N 1
ATOM 1255 C CA . THR A 1 180 ? -8.879 -7.088 8.492 1.00 91.62 180 THR A CA 1
ATOM 1256 C C . THR A 1 180 ? -8.598 -6.177 9.676 1.00 91.62 180 THR A C 1
ATOM 1258 O O . THR A 1 180 ? -7.635 -5.427 9.646 1.00 91.62 180 THR A O 1
ATOM 1261 N N . ASN A 1 181 ? -9.389 -6.277 10.745 1.00 90.44 181 ASN A N 1
ATOM 1262 C CA . ASN A 1 181 ? -9.004 -5.664 12.015 1.00 90.44 181 ASN A CA 1
ATOM 1263 C C . ASN A 1 181 ? -7.991 -6.566 12.728 1.00 90.44 181 ASN A C 1
ATOM 1265 O O . ASN A 1 181 ? -8.261 -7.757 12.919 1.00 90.44 181 ASN A O 1
ATOM 1269 N N . VAL A 1 182 ? -6.881 -6.014 13.193 1.00 88.94 182 VAL A N 1
ATOM 1270 C CA . VAL A 1 182 ? -5.842 -6.727 13.955 1.00 88.94 182 VAL A CA 1
ATOM 1271 C C . VAL A 1 182 ? -5.796 -6.220 15.395 1.00 88.94 182 VAL A C 1
ATOM 1273 O O . VAL A 1 182 ? -6.676 -5.465 15.798 1.00 88.94 182 VAL A O 1
ATOM 1276 N N . ALA A 1 183 ? -4.900 -6.749 16.225 1.00 88.94 183 ALA A N 1
ATOM 1277 C CA . ALA A 1 183 ? -4.605 -6.109 17.503 1.00 88.94 183 ALA A CA 1
ATOM 1278 C C . ALA A 1 183 ? -3.737 -4.885 17.215 1.00 88.94 183 ALA A C 1
ATOM 1280 O O . ALA A 1 183 ? -2.833 -4.985 16.389 1.00 88.94 183 ALA A O 1
ATOM 1281 N N . ASP A 1 184 ? -4.036 -3.775 17.872 1.00 83.75 184 ASP A N 1
ATOM 1282 C CA . ASP A 1 184 ? -3.230 -2.562 17.790 1.00 83.75 184 ASP A CA 1
ATOM 1283 C C . ASP A 1 184 ? -1.837 -2.850 18.398 1.00 83.75 184 ASP A C 1
ATOM 1285 O O . ASP A 1 184 ? -1.742 -3.253 19.567 1.00 83.75 184 ASP A O 1
ATOM 1289 N N . PRO A 1 185 ? -0.750 -2.737 17.613 1.00 78.38 185 PRO A N 1
ATOM 1290 C CA . PRO A 1 185 ? 0.603 -2.994 18.097 1.00 78.38 185 PRO A CA 1
ATOM 1291 C C . PRO A 1 185 ? 1.146 -1.867 18.995 1.00 78.38 185 PRO A C 1
ATOM 1293 O O . PRO A 1 185 ? 2.141 -2.077 19.696 1.00 78.38 185 PRO A O 1
ATOM 1296 N N . PHE A 1 186 ? 0.483 -0.711 19.028 1.00 78.44 186 PHE A N 1
ATOM 1297 C CA . PHE A 1 186 ? 0.857 0.502 19.751 1.00 78.44 186 PHE A CA 1
ATOM 1298 C C . PHE A 1 186 ? -0.036 0.795 20.963 1.00 78.44 186 PHE A C 1
ATOM 1300 O O . PHE A 1 186 ? 0.088 1.853 21.581 1.00 78.44 186 PHE A O 1
ATOM 1307 N N . THR A 1 187 ? -0.843 -0.174 21.409 1.00 73.94 187 THR A N 1
ATOM 1308 C CA . THR A 1 187 ? -1.781 0.001 22.527 1.00 73.94 187 THR A CA 1
ATOM 1309 C C . THR A 1 187 ? -1.165 0.717 23.729 1.00 73.94 187 THR A C 1
ATOM 1311 O O . THR A 1 187 ? -0.220 0.252 24.375 1.00 73.94 187 THR A O 1
ATOM 1314 N N . GLY A 1 188 ? -1.762 1.862 24.067 1.00 67.81 188 GLY A N 1
ATOM 1315 C CA . GLY A 1 188 ? -1.320 2.741 25.151 1.00 67.81 188 GLY A CA 1
ATOM 1316 C C . GLY A 1 188 ? -0.358 3.857 24.728 1.00 67.81 188 GLY A C 1
ATOM 1317 O O . GLY A 1 188 ? 0.065 4.618 25.599 1.00 67.81 188 GLY A O 1
ATOM 1318 N N . GLN A 1 189 ? -0.021 3.970 23.439 1.00 71.94 189 GLN A N 1
ATOM 1319 C CA . GLN A 1 189 ? 0.692 5.115 22.858 1.00 71.94 189 GLN A CA 1
ATOM 1320 C C . GLN A 1 189 ? -0.248 6.188 22.286 1.00 71.94 189 GLN A C 1
ATOM 1322 O O . GLN A 1 189 ? 0.216 7.308 22.065 1.00 71.94 189 GLN A O 1
ATOM 1327 N N . HIS A 1 190 ? -1.555 5.909 22.167 1.00 69.69 190 HIS A N 1
ATOM 1328 C CA . HIS A 1 190 ? -2.546 6.905 21.750 1.00 69.69 190 HIS A CA 1
ATOM 1329 C C . HIS A 1 190 ? -2.423 8.214 22.531 1.00 69.69 190 HIS A C 1
ATOM 1331 O O . HIS A 1 190 ? -2.569 8.275 23.763 1.00 69.69 190 HIS A O 1
ATOM 1337 N N . LYS A 1 191 ? -2.191 9.297 21.794 1.00 66.31 191 LYS A N 1
ATOM 1338 C CA . LYS A 1 191 ? -2.087 10.636 22.360 1.00 66.31 191 LYS A CA 1
ATOM 1339 C C . LYS A 1 191 ? -3.485 11.181 22.658 1.00 66.31 191 LYS A C 1
ATOM 1341 O O . LYS A 1 191 ? -4.474 10.877 21.993 1.00 66.31 191 LYS A O 1
ATOM 1346 N N . SER A 1 192 ? -3.581 12.031 23.681 1.00 60.41 192 SER A N 1
ATOM 1347 C CA . SER A 1 192 ? -4.830 12.734 23.992 1.00 60.41 192 SER A CA 1
ATOM 1348 C C . SER A 1 192 ? -5.234 13.614 22.807 1.00 60.41 192 SER A C 1
ATOM 1350 O O . SER A 1 192 ? -4.610 14.648 22.580 1.00 60.41 192 SER A O 1
ATOM 1352 N N . GLY A 1 193 ? -6.302 13.232 22.107 1.00 59.53 193 GLY A N 1
ATOM 1353 C CA . GLY A 1 193 ? -6.766 13.908 20.896 1.00 59.53 193 GLY A CA 1
ATOM 1354 C C . GLY A 1 193 ? -6.682 13.066 19.623 1.00 59.53 193 GLY A C 1
ATOM 1355 O O . GLY A 1 193 ? -7.145 13.574 18.605 1.00 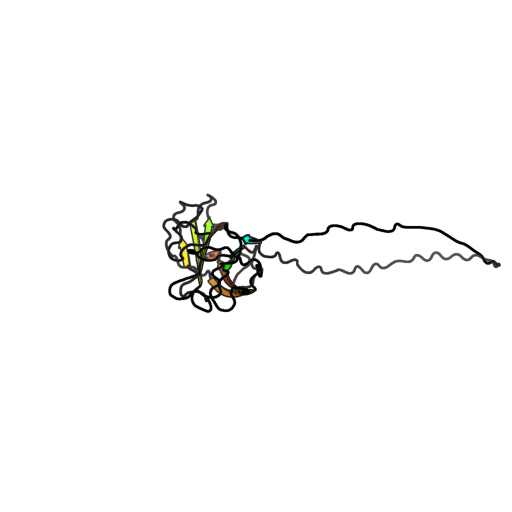59.53 193 GLY A O 1
ATOM 1356 N N . ASN A 1 194 ? -6.171 11.822 19.670 1.00 63.22 194 ASN A N 1
ATOM 1357 C CA . ASN A 1 194 ? -6.292 10.896 18.534 1.00 63.22 194 ASN A CA 1
ATOM 1358 C C . ASN A 1 194 ? -7.753 10.754 18.135 1.00 63.22 194 ASN A C 1
ATOM 1360 O O . ASN A 1 194 ? -8.633 10.534 18.980 1.00 63.22 194 ASN A O 1
ATOM 1364 N N . VAL A 1 195 ? -7.995 10.873 16.836 1.00 67.38 195 VAL A N 1
ATOM 1365 C CA . VAL A 1 195 ? -9.307 10.656 16.245 1.00 67.38 195 VAL A CA 1
ATOM 1366 C C . VAL A 1 195 ? -9.467 9.155 16.033 1.00 67.38 195 VAL A C 1
ATOM 1368 O O . VAL A 1 195 ? -9.427 8.678 14.923 1.00 67.38 195 VAL A O 1
ATOM 1371 N N . CYS A 1 196 ? -9.677 8.409 17.117 1.00 75.81 196 CYS A N 1
ATOM 1372 C CA . CYS A 1 196 ? -10.029 6.993 17.031 1.00 75.81 196 CYS A CA 1
ATOM 1373 C C . CYS A 1 196 ? -11.479 6.865 16.534 1.00 75.81 196 CYS A C 1
ATOM 1375 O O . CYS A 1 196 ? -12.444 7.187 17.242 1.00 75.81 196 CYS A O 1
ATOM 1377 N N . ASN A 1 197 ? -11.633 6.389 15.303 1.00 79.56 197 ASN A N 1
ATOM 1378 C CA . ASN A 1 197 ? -12.886 6.138 14.613 1.00 79.56 197 ASN A CA 1
ATOM 1379 C C . ASN A 1 197 ? -13.209 4.634 14.545 1.00 79.56 197 ASN A C 1
ATOM 1381 O O . ASN A 1 197 ? -12.399 3.768 14.200 1.00 79.56 197 ASN A O 1
ATOM 1385 N N . GLY A 1 198 ? -14.458 4.308 14.876 1.00 78.06 198 GLY A N 1
ATOM 1386 C CA . GLY A 1 198 ? -14.925 2.934 15.060 1.00 78.06 198 GLY A CA 1
ATOM 1387 C C . GLY A 1 198 ? -15.029 2.523 16.533 1.00 78.06 198 GLY A C 1
ATOM 1388 O O . GLY A 1 198 ? -14.957 3.343 17.441 1.00 78.06 198 GLY A O 1
ATOM 1389 N N . THR A 1 199 ? -15.342 1.249 16.791 1.00 78.69 199 THR A N 1
ATOM 1390 C CA . THR A 1 199 ? -15.780 0.799 18.136 1.00 78.69 199 THR A CA 1
ATOM 1391 C C . THR A 1 199 ? -14.625 0.335 19.030 1.00 78.69 199 THR A C 1
ATOM 1393 O O . THR A 1 199 ? -14.801 0.196 20.238 1.00 78.69 199 THR A O 1
ATOM 1396 N N . ASN A 1 200 ? -13.457 0.054 18.457 1.00 82.75 200 ASN A N 1
ATOM 1397 C CA . ASN A 1 200 ? -12.337 -0.579 19.153 1.00 82.75 200 ASN A CA 1
ATOM 1398 C C . ASN A 1 200 ? -10.958 -0.134 18.643 1.00 82.75 200 ASN A C 1
ATOM 1400 O O . ASN A 1 200 ? -9.984 -0.829 18.923 1.00 82.75 200 ASN A O 1
ATOM 1404 N N . CYS A 1 201 ? -10.890 1.020 17.972 1.00 77.81 201 CYS A N 1
ATOM 1405 C CA . CYS A 1 201 ? -9.659 1.617 17.438 1.00 77.81 201 CYS A CA 1
ATOM 1406 C C . CYS A 1 201 ? -8.560 1.811 18.492 1.00 77.81 201 CYS A C 1
ATOM 1408 O O . CYS A 1 201 ? -7.397 1.614 18.210 1.00 77.81 201 CYS A O 1
ATOM 1410 N N . SER A 1 202 ? -8.908 2.020 19.767 1.00 82.12 202 SER A N 1
ATOM 1411 C CA . SER A 1 202 ? -7.898 2.144 20.833 1.00 82.12 202 SER A CA 1
ATOM 1412 C C . SER A 1 202 ? -7.223 0.824 21.262 1.00 82.12 202 SER A C 1
ATOM 1414 O O . SER A 1 202 ? -6.602 0.752 22.323 1.00 82.12 202 SER A O 1
ATOM 1416 N N . THR A 1 203 ? -7.553 -0.280 20.592 1.00 85.81 203 THR A N 1
ATOM 1417 C CA . THR A 1 203 ? -7.078 -1.644 20.903 1.00 85.81 203 THR A CA 1
ATOM 1418 C C . THR A 1 203 ? -6.903 -2.502 19.652 1.00 85.81 203 THR A C 1
ATOM 1420 O O . THR A 1 203 ? -6.499 -3.667 19.743 1.00 85.81 203 THR A O 1
ATOM 1423 N N . ARG A 1 204 ? -7.289 -1.978 18.489 1.00 89.31 204 ARG A N 1
ATOM 1424 C CA . ARG A 1 204 ? -7.310 -2.678 17.214 1.00 89.31 204 ARG A CA 1
ATOM 1425 C C . ARG A 1 204 ? -7.106 -1.683 16.097 1.00 89.31 204 ARG A C 1
ATOM 1427 O O . ARG A 1 204 ? -7.805 -0.687 16.072 1.00 89.31 204 ARG A O 1
ATOM 1434 N N . ASP A 1 205 ? -6.327 -2.096 15.117 1.00 87.88 205 ASP A N 1
ATOM 1435 C CA . ASP A 1 205 ? -6.087 -1.326 13.905 1.00 87.88 205 ASP A CA 1
ATOM 1436 C C . ASP A 1 205 ? -6.784 -1.991 12.724 1.00 87.88 205 ASP A C 1
ATOM 1438 O O . ASP A 1 205 ? -6.940 -3.223 12.687 1.00 87.88 205 ASP A O 1
ATOM 1442 N N . THR A 1 206 ? -7.157 -1.207 11.717 1.00 90.88 206 THR A N 1
ATOM 1443 C CA . THR A 1 206 ? -7.422 -1.771 10.391 1.00 90.88 206 THR A CA 1
ATOM 1444 C C . THR A 1 206 ? -6.091 -2.082 9.735 1.00 90.88 206 THR A C 1
ATOM 1446 O O . THR A 1 206 ? -5.230 -1.224 9.635 1.00 90.88 206 THR A O 1
ATOM 1449 N N . GLN A 1 207 ? -5.930 -3.290 9.214 1.00 91.19 207 GLN A N 1
ATOM 1450 C CA . GLN A 1 207 ? -4.757 -3.697 8.457 1.00 91.19 207 GLN A CA 1
ATOM 1451 C C . GLN A 1 207 ? -5.154 -4.111 7.049 1.00 91.19 207 GLN A C 1
ATOM 1453 O O . GLN A 1 207 ? -6.041 -4.951 6.891 1.00 91.19 207 GLN A O 1
ATOM 1458 N N . ALA A 1 208 ? -4.468 -3.593 6.034 1.00 91.75 208 ALA A N 1
ATOM 1459 C CA . ALA A 1 208 ? -4.481 -4.151 4.689 1.00 91.75 208 ALA A CA 1
ATOM 1460 C C . ALA A 1 208 ? -3.200 -4.948 4.467 1.00 91.75 208 ALA A C 1
ATOM 1462 O O . ALA A 1 208 ? -2.107 -4.389 4.452 1.00 91.75 208 ALA A O 1
ATOM 1463 N N . GLN A 1 209 ? -3.349 -6.250 4.251 1.00 90.69 209 GLN A N 1
ATOM 1464 C CA . GLN A 1 209 ? -2.270 -7.106 3.787 1.00 90.69 209 GLN A CA 1
ATOM 1465 C C . GLN A 1 209 ? -2.410 -7.314 2.283 1.00 90.69 209 GLN A C 1
ATOM 1467 O O . GLN A 1 209 ? -3.499 -7.626 1.802 1.00 90.69 209 GLN A O 1
ATOM 1472 N N . CYS A 1 210 ? -1.321 -7.175 1.538 1.00 91.12 210 CYS A N 1
ATOM 1473 C CA . CYS A 1 210 ? -1.306 -7.237 0.087 1.00 91.12 210 CYS A CA 1
ATOM 1474 C C . CYS A 1 210 ? -0.245 -8.203 -0.427 1.00 91.12 210 CYS A C 1
ATOM 1476 O O . CYS A 1 210 ? 0.915 -8.160 -0.030 1.00 91.12 210 CYS A O 1
ATOM 1478 N N . CYS A 1 211 ? -0.660 -9.042 -1.371 1.00 91.25 211 CYS A N 1
ATOM 1479 C CA . CYS A 1 211 ? 0.206 -9.863 -2.194 1.00 91.25 211 CYS A CA 1
ATOM 1480 C C . CYS A 1 211 ? 0.446 -9.155 -3.525 1.00 91.25 211 CYS A C 1
ATOM 1482 O O . CYS A 1 211 ? -0.476 -9.067 -4.346 1.00 91.25 211 CYS A O 1
ATOM 1484 N N . VAL A 1 212 ? 1.669 -8.680 -3.744 1.00 91.31 212 VAL A N 1
ATOM 1485 C CA . VAL A 1 212 ? 2.061 -8.026 -4.992 1.00 91.31 212 VAL A CA 1
ATOM 1486 C C . VAL A 1 212 ? 2.764 -9.030 -5.885 1.00 91.31 212 VAL A C 1
ATOM 1488 O O . VAL A 1 212 ? 3.849 -9.525 -5.571 1.00 91.31 212 VAL A O 1
ATOM 1491 N N . LYS A 1 213 ? 2.111 -9.362 -6.995 1.00 91.50 213 LYS A N 1
ATOM 1492 C CA . LYS A 1 213 ? 2.562 -10.399 -7.912 1.00 91.50 213 LYS A CA 1
ATOM 1493 C C . LYS A 1 213 ? 3.719 -9.907 -8.749 1.00 91.50 213 LYS A C 1
ATOM 1495 O O . LYS A 1 213 ? 3.596 -8.919 -9.465 1.00 91.50 213 LYS A O 1
ATOM 1500 N N . HIS A 1 214 ? 4.807 -10.671 -8.758 1.00 89.38 214 HIS A N 1
ATOM 1501 C CA . HIS A 1 214 ? 5.935 -10.366 -9.636 1.00 89.38 214 HIS A CA 1
ATOM 1502 C C . HIS A 1 214 ? 5.518 -10.352 -11.121 1.00 89.38 214 HIS A C 1
ATOM 1504 O O . HIS A 1 214 ? 6.062 -9.596 -11.918 1.00 89.38 214 HIS A O 1
ATOM 1510 N N . SER A 1 215 ? 4.497 -11.136 -11.490 1.00 92.12 215 SER A N 1
ATOM 1511 C CA . SER A 1 215 ? 3.940 -11.167 -12.847 1.00 92.12 215 SER A CA 1
ATOM 1512 C C . SER A 1 215 ? 3.212 -9.892 -13.280 1.00 92.12 215 SER A C 1
ATOM 1514 O O . SER A 1 215 ? 2.894 -9.777 -14.460 1.00 92.12 215 SER A O 1
ATOM 1516 N N . ASP A 1 216 ? 2.909 -8.973 -12.359 1.00 94.69 216 ASP A N 1
ATOM 1517 C CA . ASP A 1 216 ? 2.302 -7.681 -12.702 1.00 94.69 216 ASP A CA 1
ATOM 1518 C C . ASP A 1 216 ? 3.336 -6.663 -13.211 1.00 94.69 216 ASP A C 1
ATOM 1520 O O . ASP A 1 216 ? 2.960 -5.624 -13.753 1.00 94.69 216 ASP A O 1
ATOM 1524 N N . PHE A 1 217 ? 4.630 -6.973 -13.087 1.00 93.94 217 PHE A N 1
ATOM 1525 C CA . PHE A 1 217 ? 5.730 -6.150 -13.581 1.00 93.94 217 PHE A CA 1
ATOM 1526 C C . PHE A 1 217 ? 6.256 -6.655 -14.935 1.00 93.94 217 PHE A C 1
ATOM 1528 O O . PHE A 1 217 ? 6.072 -7.827 -15.287 1.00 93.94 217 PHE A O 1
ATOM 1535 N N . PRO A 1 218 ? 6.940 -5.800 -15.724 1.00 93.38 218 PRO A N 1
ATOM 1536 C CA . PRO A 1 218 ? 7.543 -6.217 -16.983 1.00 93.38 218 PRO A CA 1
ATOM 1537 C C . PRO A 1 218 ? 8.537 -7.372 -16.799 1.00 93.38 218 PRO A C 1
ATOM 1539 O O . PRO A 1 218 ? 9.339 -7.395 -15.865 1.00 93.38 218 PRO A O 1
ATOM 1542 N N . SER A 1 219 ? 8.533 -8.325 -17.734 1.00 87.12 219 SER A N 1
ATOM 1543 C CA . SER A 1 219 ? 9.453 -9.466 -17.705 1.00 87.12 219 SER A CA 1
ATOM 1544 C C . SER A 1 219 ? 10.919 -9.016 -17.715 1.00 87.12 219 SER A C 1
ATOM 1546 O O . SER A 1 219 ? 11.283 -8.166 -18.528 1.00 87.12 219 SER A O 1
ATOM 1548 N N . ASN A 1 220 ? 11.760 -9.665 -16.904 1.00 83.88 220 ASN A N 1
ATOM 1549 C CA . ASN A 1 220 ? 13.187 -9.359 -16.696 1.00 83.88 220 ASN A CA 1
ATOM 1550 C C . ASN A 1 220 ? 13.480 -8.086 -15.885 1.00 83.88 220 ASN A C 1
ATOM 1552 O O . ASN A 1 220 ? 14.628 -7.648 -15.860 1.00 83.88 220 ASN A O 1
ATOM 1556 N N . THR A 1 221 ? 12.481 -7.517 -15.213 1.00 87.25 221 THR A N 1
ATOM 1557 C CA . THR A 1 221 ? 12.709 -6.493 -14.187 1.00 87.25 221 THR A CA 1
ATOM 1558 C C . THR A 1 221 ? 12.773 -7.144 -12.812 1.00 87.25 221 THR A C 1
ATOM 1560 O O . THR A 1 221 ? 12.219 -8.224 -12.600 1.00 87.25 221 THR A O 1
ATOM 1563 N N . THR A 1 222 ? 13.480 -6.515 -11.878 1.00 85.75 222 THR A N 1
ATOM 1564 C CA . THR A 1 222 ? 13.400 -6.871 -10.457 1.00 85.75 222 THR A CA 1
ATOM 1565 C C . THR A 1 222 ? 12.782 -5.673 -9.752 1.00 85.75 222 THR A C 1
ATOM 1567 O O . THR A 1 222 ? 13.508 -4.713 -9.524 1.00 85.75 222 THR A O 1
ATOM 1570 N N . PRO A 1 223 ? 11.464 -5.679 -9.484 1.00 88.00 223 PRO A N 1
ATOM 1571 C CA . PRO A 1 223 ? 10.808 -4.548 -8.850 1.00 88.00 223 PRO A CA 1
ATOM 1572 C C . PRO A 1 223 ? 11.391 -4.340 -7.451 1.00 88.00 223 PRO A C 1
ATOM 1574 O O . PRO A 1 223 ? 11.296 -5.217 -6.589 1.00 88.00 223 PRO A O 1
ATOM 1577 N N . GLU A 1 224 ? 11.995 -3.182 -7.241 1.00 87.06 224 GLU A N 1
ATOM 1578 C CA . GLU A 1 224 ? 12.467 -2.689 -5.960 1.00 87.06 224 GLU A CA 1
ATOM 1579 C C . GLU A 1 224 ? 11.383 -1.800 -5.351 1.00 87.06 224 GLU A C 1
ATOM 1581 O O . GLU A 1 224 ? 10.820 -0.933 -6.019 1.00 87.06 224 GLU A O 1
ATOM 1586 N N . LEU A 1 225 ? 11.049 -2.046 -4.084 1.00 85.31 225 LEU A N 1
ATOM 1587 C CA . LEU A 1 225 ? 10.144 -1.169 -3.349 1.00 85.31 225 LEU A CA 1
ATOM 1588 C C . LEU A 1 225 ? 10.908 0.114 -3.011 1.00 85.31 225 LEU A C 1
ATOM 1590 O O . LEU A 1 225 ? 11.875 0.058 -2.256 1.00 85.31 225 LEU A O 1
ATOM 1594 N N . LEU A 1 226 ? 10.467 1.243 -3.559 1.00 79.06 226 LEU A N 1
ATOM 1595 C CA . LEU A 1 226 ? 11.070 2.544 -3.277 1.00 79.06 226 LEU A CA 1
ATOM 1596 C C . LEU A 1 226 ? 10.562 3.125 -1.967 1.00 79.06 226 LEU A C 1
ATOM 1598 O O . LEU A 1 226 ? 11.343 3.548 -1.121 1.00 79.06 226 LEU A O 1
ATOM 1602 N N . ASP A 1 227 ? 9.239 3.197 -1.855 1.00 73.62 227 ASP A N 1
ATOM 1603 C CA . ASP A 1 227 ? 8.575 3.927 -0.789 1.00 73.62 227 ASP A CA 1
ATOM 1604 C C . ASP A 1 227 ? 7.147 3.420 -0.596 1.00 73.62 227 ASP A C 1
ATOM 1606 O O . ASP A 1 227 ? 6.537 2.805 -1.482 1.00 73.62 227 ASP A O 1
ATOM 1610 N N . VAL A 1 228 ? 6.615 3.702 0.579 1.00 75.62 228 VAL A N 1
ATOM 1611 C CA . VAL A 1 228 ? 5.262 3.404 1.014 1.00 75.62 228 VAL A CA 1
ATOM 1612 C C . VAL A 1 228 ? 4.710 4.638 1.692 1.00 75.62 228 VAL A C 1
ATOM 1614 O O . VAL A 1 228 ? 5.176 5.034 2.751 1.00 75.62 228 VAL A O 1
ATOM 1617 N N . CYS A 1 229 ? 3.700 5.247 1.092 1.00 70.06 229 CYS A N 1
ATOM 1618 C CA . CYS A 1 229 ? 3.118 6.449 1.669 1.00 70.06 229 CYS A CA 1
ATOM 1619 C C . CYS A 1 229 ? 1.602 6.375 1.633 1.00 70.06 229 CYS A C 1
ATOM 1621 O O . CYS A 1 229 ? 0.996 5.694 0.792 1.00 70.06 229 CYS A O 1
ATOM 1623 N N . SER A 1 230 ? 0.971 7.138 2.516 1.00 69.81 230 SER A N 1
ATOM 1624 C CA . SER A 1 230 ? -0.448 7.432 2.376 1.00 69.81 230 SER A CA 1
ATOM 1625 C C . SER A 1 230 ? -0.655 8.485 1.276 1.00 69.81 230 SER A C 1
ATOM 1627 O O . SER A 1 230 ? -0.044 9.554 1.260 1.00 69.81 230 SER A O 1
ATOM 1629 N N . TYR A 1 231 ? -1.535 8.170 0.325 1.00 67.62 231 TYR A N 1
ATOM 1630 C CA . TYR A 1 231 ? -2.008 9.081 -0.721 1.00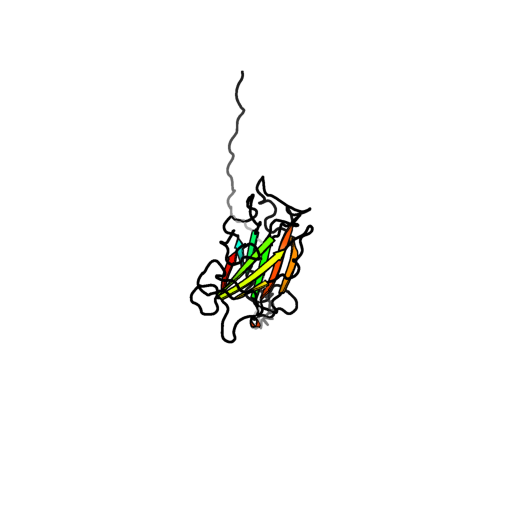 67.62 231 TYR A CA 1
ATOM 1631 C C . TYR A 1 231 ? -3.522 8.958 -0.814 1.00 67.62 231 TYR A C 1
ATOM 1633 O O . TYR A 1 231 ? -4.082 7.904 -0.527 1.00 67.62 231 TYR A O 1
ATOM 1641 N N . ALA A 1 232 ? -4.214 9.974 -1.329 1.00 65.12 232 ALA A N 1
ATOM 1642 C CA . ALA A 1 232 ? -5.593 9.759 -1.760 1.00 65.12 232 ALA A CA 1
ATOM 1643 C C . ALA A 1 232 ? -5.618 8.679 -2.868 1.00 65.12 232 ALA A C 1
ATOM 1645 O O . ALA A 1 232 ? -4.980 8.846 -3.904 1.00 65.12 232 ALA A O 1
ATOM 1646 N N . SER A 1 233 ? -6.363 7.585 -2.682 1.00 55.09 233 SER A N 1
ATOM 1647 C CA . SER A 1 233 ? -6.338 6.350 -3.503 1.00 55.09 233 SER A CA 1
ATOM 1648 C C . SER A 1 233 ? -6.628 6.522 -4.992 1.00 55.09 233 SER A C 1
ATOM 1650 O O . SER A 1 233 ? -6.334 5.633 -5.799 1.00 55.09 233 SER A O 1
ATOM 1652 N N . SER A 1 234 ? -7.240 7.637 -5.385 1.00 61.72 234 SER A N 1
ATOM 1653 C CA . SER A 1 234 ? -7.497 7.989 -6.786 1.00 61.72 234 SER A CA 1
ATOM 1654 C C . SER A 1 234 ? -6.422 8.878 -7.407 1.00 61.72 234 SER A C 1
ATOM 1656 O O . SER A 1 234 ? -6.525 9.215 -8.583 1.00 61.72 234 SER A O 1
ATOM 1658 N N . SER A 1 235 ? -5.431 9.286 -6.622 1.00 71.19 235 SER A N 1
ATOM 1659 C CA . SER A 1 235 ? -4.452 10.302 -6.985 1.00 71.19 235 SER A CA 1
ATOM 1660 C C . SER A 1 235 ? -3.070 9.948 -6.424 1.00 71.19 235 SER A C 1
ATOM 1662 O O . SER A 1 235 ? -2.496 10.765 -5.707 1.00 71.19 235 SER A O 1
ATOM 1664 N N . PRO A 1 236 ? -2.479 8.786 -6.772 1.00 72.56 236 PRO A N 1
ATOM 1665 C CA . PRO A 1 236 ? -1.127 8.423 -6.323 1.00 72.56 236 PRO A CA 1
ATOM 1666 C C . PRO A 1 236 ? -0.037 9.356 -6.882 1.00 72.56 236 PRO A C 1
ATOM 1668 O O . PRO A 1 236 ? 1.133 9.211 -6.559 1.00 72.56 236 PRO A O 1
ATOM 1671 N N . SER A 1 237 ? -0.412 10.322 -7.725 1.00 75.94 237 SER A N 1
ATOM 1672 C CA . SER A 1 237 ? 0.424 11.433 -8.176 1.00 75.94 237 SER A CA 1
ATOM 1673 C C . SER A 1 237 ? 0.451 12.626 -7.209 1.00 75.94 237 SER A C 1
ATOM 1675 O O . SER A 1 237 ? 1.149 13.609 -7.489 1.00 75.94 237 SER A O 1
ATOM 1677 N N . SER A 1 238 ? -0.346 12.612 -6.132 1.00 73.50 238 SER A N 1
ATOM 1678 C CA . SER A 1 238 ? -0.355 13.672 -5.119 1.00 73.50 238 SER A CA 1
ATOM 1679 C C . SER A 1 238 ? 0.933 13.664 -4.302 1.00 73.50 238 SER A C 1
ATOM 1681 O O . SER A 1 238 ? 1.733 12.732 -4.378 1.00 73.50 238 SER A O 1
ATOM 1683 N N . SER A 1 239 ? 1.158 14.719 -3.523 1.00 68.69 239 SER A N 1
ATOM 1684 C CA . SER A 1 239 ? 2.167 14.636 -2.469 1.00 68.69 239 SER A CA 1
ATOM 1685 C C . SER A 1 239 ? 1.756 13.548 -1.468 1.00 68.69 239 SER A C 1
ATOM 1687 O O . SER A 1 239 ? 0.548 13.428 -1.210 1.00 68.69 239 SER A O 1
ATOM 1689 N N . PRO A 1 240 ? 2.713 12.765 -0.948 1.00 60.94 240 PRO A N 1
ATOM 1690 C CA . PRO A 1 240 ? 2.448 11.853 0.158 1.00 60.94 240 PRO A CA 1
ATOM 1691 C C . PRO A 1 240 ? 1.980 12.651 1.377 1.00 60.94 240 PRO A C 1
ATOM 1693 O O . PRO A 1 240 ? 2.373 13.812 1.546 1.00 60.94 240 PRO A O 1
ATOM 1696 N N . SER A 1 241 ? 1.082 12.062 2.164 1.00 58.69 241 SER A N 1
ATOM 1697 C CA . SER A 1 241 ? 0.632 12.652 3.425 1.00 58.69 241 SER A CA 1
ATOM 1698 C C . SER A 1 241 ? 1.533 12.291 4.594 1.00 58.69 241 SER A C 1
ATOM 1700 O O . SER A 1 241 ? 1.806 13.176 5.387 1.00 58.69 241 SER A O 1
ATOM 1702 N N . GLU A 1 242 ? 1.994 11.039 4.645 1.00 55.03 242 GLU A N 1
ATOM 1703 C CA . GLU A 1 242 ? 2.777 10.443 5.738 1.00 55.03 242 GLU A CA 1
ATOM 1704 C C . GLU A 1 242 ? 3.866 9.526 5.181 1.00 55.03 242 GLU A C 1
ATOM 1706 O O . GLU A 1 242 ? 3.573 8.893 4.128 1.00 55.03 242 GLU A O 1
#

Secondary structure (DSSP, 8-state):
---------------PPPP----------------------------------PPP-PPPPEEEE-TT-SS---SSS--EEEEEEESSSTT--TT--TTSEEEEEEES-S-B-TT--EEEEEEEESSSSSS-SEEEEEEEEBTTTEEPTT-SEEEE--S--SSS-TT-EEE----EEEEEE---TTTT---TT----SSSTTT--EEEEEEE-GGGSPTT---EEEEEE---TT-TTSPP--